Protein AF-A0A2G2Y2N2-F1 (afdb_monomer_lite)

pLDDT: mean 79.98, std 14.08, range [37.44, 95.94]

Sequence (188 aa):
MATGAAAKFIPPGGYNQLLKVDGVKGKRIGIVREPFFNFTNNHALAHTFEKHLQALRQQGAVLVDNEMLKEFGQDIFLAAEATNGIGETELNALRNLSRLTREGYVKLMKKYKLDALVTGGSSVAAVLTIGGFPAISVPAAYDKGVPIGICFSGLKGSELKLIEIDYGFEQATLIRNPPYIFALRMYN

InterPro domains:
  IPR036928 Amidase signature (AS) superfamily [G3DSA:3.90.1300.10] (2-68)
  IPR036928 Amidase signature (AS) superfamily [G3DSA:3.90.1300.10] (69-180)
  IPR036928 Amidase signature (AS) superfamily [SSF75304] (14-179)

Foldseek 3Di:
DDDPVCVVLADVVGLVVLLDLLLQAAAEEEEQPPPQVPPVVPVVSVVLVVVLVVLSVVSHHHYHYDPVNVPLPLVLLVQCVPDDDDDPSNVVSLVSLQCCLVVPPVCVCVVRVHLKYKGKDCSCVSSCVSQVWDKDKDFRDDDVQRTIIMMITHGPSSPSSRSNNRSNSCSSCVHDDDRPDPPCPDDD

Organism: Capsicum annuum (NCBI:txid4072)

Secondary structure (DSSP, 8-state):
---GGGGGGSPTT-GGGG--TTTTTT-EEEE--TTTT--TT-HHHHHHHHHHHHHHHHTT-EEEE-GGGGGS-HHHHHHHHT--SSSHHHHHHHHHHHHIIIIIIIHHHHHTT-SEEEEETTTTHHHHHHHT--EEEEEEEEETTEEEEEEEE-STT-HHHHHHHHHHHHHHH---------------

Structure (mmCIF, N/CA/C/O backbone):
data_AF-A0A2G2Y2N2-F1
#
_entry.id   AF-A0A2G2Y2N2-F1
#
loop_
_atom_site.group_PDB
_atom_site.id
_atom_site.type_symbol
_atom_site.label_atom_id
_atom_site.label_alt_id
_atom_site.label_comp_id
_atom_site.label_asym_id
_atom_site.label_entity_id
_atom_site.label_seq_id
_atom_site.pdbx_PDB_ins_code
_atom_site.Cartn_x
_atom_site.Cartn_y
_atom_site.Cartn_z
_atom_site.occupancy
_atom_site.B_iso_or_equiv
_atom_site.auth_seq_id
_atom_site.auth_comp_id
_atom_site.auth_asym_id
_atom_site.auth_atom_id
_atom_site.pdbx_PDB_model_num
ATOM 1 N N . MET A 1 1 ? 19.568 1.796 15.426 1.00 37.44 1 MET A N 1
ATOM 2 C CA . MET A 1 1 ? 19.490 2.157 16.860 1.00 37.44 1 MET A CA 1
ATOM 3 C C . MET A 1 1 ? 18.091 2.700 17.136 1.00 37.44 1 MET A C 1
ATOM 5 O O . MET A 1 1 ? 17.818 3.837 16.776 1.00 37.44 1 MET A O 1
ATOM 9 N N . ALA A 1 2 ? 17.174 1.882 17.662 1.00 40.50 2 ALA A N 1
ATOM 10 C CA . ALA A 1 2 ? 15.831 2.338 18.033 1.00 40.50 2 ALA A CA 1
ATOM 11 C C . ALA A 1 2 ? 15.928 3.156 19.333 1.00 40.50 2 ALA A C 1
ATOM 13 O O . ALA A 1 2 ? 16.360 2.634 20.357 1.00 40.50 2 ALA A O 1
ATOM 14 N N . THR A 1 3 ? 15.619 4.452 19.287 1.00 62.62 3 THR A N 1
ATOM 15 C CA . THR A 1 3 ? 15.722 5.361 20.441 1.00 62.62 3 THR A CA 1
ATOM 16 C C . THR A 1 3 ? 14.414 5.387 21.241 1.00 62.62 3 THR A C 1
ATOM 18 O O . THR A 1 3 ? 13.343 5.109 20.702 1.00 62.62 3 THR A O 1
ATOM 21 N N . GLY A 1 4 ? 14.467 5.776 22.524 1.00 57.53 4 GLY A N 1
ATOM 22 C CA . GLY A 1 4 ? 13.291 5.896 23.410 1.00 57.53 4 GLY A CA 1
ATOM 23 C C . GLY A 1 4 ? 12.180 6.827 22.894 1.00 57.53 4 GLY A C 1
ATOM 24 O O . GLY A 1 4 ? 11.037 6.730 23.330 1.00 57.53 4 GLY A O 1
ATOM 25 N N . ALA A 1 5 ? 12.470 7.663 21.892 1.00 59.06 5 ALA A N 1
ATOM 26 C CA . ALA A 1 5 ? 11.475 8.458 21.177 1.00 59.06 5 ALA A CA 1
ATOM 27 C C . ALA A 1 5 ? 10.456 7.610 20.391 1.00 59.06 5 ALA A C 1
ATOM 29 O O . ALA A 1 5 ? 9.380 8.118 20.083 1.00 59.06 5 ALA A O 1
ATOM 30 N N . ALA A 1 6 ? 10.770 6.347 20.074 1.00 56.91 6 ALA A N 1
ATOM 31 C CA . ALA A 1 6 ? 9.860 5.426 19.394 1.00 56.91 6 ALA A CA 1
ATOM 32 C C . ALA A 1 6 ? 8.816 4.801 20.340 1.00 56.91 6 ALA A C 1
ATOM 34 O O . ALA A 1 6 ? 7.743 4.410 19.887 1.00 56.91 6 ALA A O 1
ATOM 35 N N . ALA A 1 7 ? 9.087 4.756 21.653 1.00 64.50 7 ALA A N 1
ATOM 36 C CA . ALA A 1 7 ? 8.200 4.129 22.637 1.00 64.50 7 ALA A CA 1
ATOM 37 C C . ALA A 1 7 ? 6.811 4.787 22.689 1.00 64.50 7 ALA A C 1
ATOM 39 O O . ALA A 1 7 ? 5.816 4.102 22.893 1.00 64.50 7 ALA A O 1
ATOM 40 N N . LYS A 1 8 ? 6.725 6.096 22.411 1.00 72.38 8 LYS A N 1
ATOM 41 C CA . LYS A 1 8 ? 5.455 6.843 22.350 1.00 72.38 8 LYS A CA 1
ATOM 42 C C . LYS A 1 8 ? 4.507 6.387 21.234 1.00 72.38 8 LYS A C 1
ATOM 44 O O . LYS A 1 8 ? 3.338 6.751 21.256 1.00 72.38 8 LYS A O 1
ATOM 49 N N . PHE A 1 9 ? 5.016 5.650 20.247 1.00 69.12 9 PHE A N 1
ATOM 50 C CA . PHE A 1 9 ? 4.221 5.109 19.145 1.00 69.12 9 PHE A CA 1
ATOM 51 C C . PHE A 1 9 ? 3.799 3.655 19.384 1.00 69.12 9 PHE A C 1
ATOM 53 O O . PHE A 1 9 ? 2.985 3.136 18.625 1.00 69.12 9 PHE A O 1
ATOM 60 N N . ILE A 1 10 ? 4.313 3.006 20.438 1.00 75.81 10 ILE A N 1
ATOM 61 C CA . ILE A 1 10 ? 3.880 1.667 20.834 1.00 75.81 10 ILE A CA 1
ATOM 62 C C . ILE A 1 10 ? 2.547 1.818 21.575 1.00 75.81 10 ILE A C 1
ATOM 64 O O . ILE A 1 10 ? 2.512 2.444 22.637 1.00 75.81 10 ILE A O 1
ATOM 68 N N . PRO A 1 11 ? 1.441 1.270 21.049 1.00 79.12 11 PRO A N 1
ATOM 69 C CA . PRO A 1 11 ? 0.158 1.378 21.721 1.00 79.12 11 PRO A CA 1
ATOM 70 C C . PRO A 1 11 ? 0.169 0.562 23.029 1.00 79.12 11 PRO A C 1
ATOM 72 O O . PRO A 1 11 ? 0.840 -0.476 23.098 1.00 79.12 11 PRO A O 1
ATOM 75 N N . PRO A 1 12 ? -0.583 0.978 24.068 1.00 78.12 12 PRO A N 1
ATOM 76 C CA . PRO A 1 12 ? -0.779 0.163 25.266 1.00 78.12 12 PRO A CA 1
ATOM 77 C C . PRO A 1 12 ? -1.279 -1.237 24.877 1.00 78.12 12 PRO A C 1
ATOM 79 O O . PRO A 1 12 ? -2.271 -1.347 24.165 1.00 78.12 12 PRO A O 1
ATOM 82 N N . GLY A 1 13 ? -0.572 -2.300 25.280 1.00 81.31 13 GLY A N 1
ATOM 83 C CA . GLY A 1 13 ? -0.861 -3.684 24.856 1.00 81.31 13 GLY A CA 1
ATOM 84 C C . GLY A 1 13 ? -0.089 -4.177 23.619 1.00 81.31 13 GLY A C 1
ATOM 85 O O . GLY A 1 13 ? -0.239 -5.332 23.228 1.00 81.31 13 GLY A O 1
ATOM 86 N N . GLY A 1 14 ? 0.776 -3.345 23.028 1.00 86.00 14 GLY A N 1
ATOM 87 C CA . GLY A 1 14 ? 1.642 -3.713 21.903 1.00 86.00 14 GLY A CA 1
ATOM 88 C C . GLY A 1 14 ? 0.912 -3.786 20.558 1.00 86.00 14 GLY A C 1
ATOM 89 O O . GLY A 1 14 ? -0.299 -3.601 20.473 1.00 86.00 14 GLY A O 1
ATOM 90 N N . TYR A 1 15 ? 1.646 -4.040 19.474 1.00 83.31 15 TYR A N 1
ATOM 91 C CA . TYR A 1 15 ? 1.084 -4.028 18.115 1.00 83.31 15 TYR A CA 1
ATOM 92 C C . TYR A 1 15 ? 0.195 -5.241 17.795 1.00 83.31 15 TYR A C 1
ATOM 94 O O . TYR A 1 15 ? -0.622 -5.162 16.883 1.00 83.31 15 TYR A O 1
ATOM 102 N N . ASN A 1 16 ? 0.283 -6.331 18.567 1.00 83.56 16 ASN A N 1
ATOM 103 C CA . ASN A 1 16 ? -0.492 -7.558 18.331 1.00 83.56 16 ASN A CA 1
ATOM 104 C C . ASN A 1 16 ? -2.010 -7.331 18.372 1.00 83.56 16 ASN A C 1
ATOM 106 O O . ASN A 1 16 ? -2.757 -8.037 17.706 1.00 83.56 16 ASN A O 1
ATOM 110 N N . GLN A 1 17 ? -2.475 -6.317 19.108 1.00 84.38 17 GLN A N 1
ATOM 111 C CA . GLN A 1 17 ? -3.895 -5.955 19.170 1.00 84.38 17 GLN A CA 1
ATOM 112 C C . GLN A 1 17 ? -4.473 -5.460 17.830 1.00 84.38 17 GLN A C 1
ATOM 114 O O . GLN A 1 17 ? -5.689 -5.344 17.683 1.00 84.38 17 GLN A O 1
ATOM 119 N N . LEU A 1 18 ? -3.606 -5.125 16.872 1.00 87.06 18 LEU A N 1
ATOM 120 C CA . LEU A 1 18 ? -3.974 -4.647 15.541 1.00 87.06 18 LEU A CA 1
ATOM 121 C C . LEU A 1 18 ? -4.115 -5.789 14.525 1.00 87.06 18 LEU A C 1
ATOM 123 O O . LEU A 1 18 ? -4.575 -5.554 13.412 1.00 87.06 18 LEU A O 1
ATOM 127 N N . LEU A 1 19 ? -3.744 -7.019 14.895 1.00 87.44 19 LEU A N 1
ATOM 128 C CA . LEU A 1 19 ? -3.823 -8.197 14.032 1.00 87.44 19 LEU A CA 1
ATOM 129 C C . LEU A 1 19 ? -5.272 -8.699 13.961 1.00 87.44 19 LEU A C 1
ATOM 131 O O . LEU A 1 19 ? -5.652 -9.685 14.592 1.00 87.44 19 LEU A O 1
ATOM 135 N N . LYS A 1 20 ? -6.105 -7.964 13.222 1.00 87.62 20 LYS A N 1
ATOM 136 C CA . LYS A 1 20 ? -7.534 -8.238 13.050 1.00 87.62 20 LYS A CA 1
ATOM 137 C C . LYS A 1 20 ? -7.833 -8.679 11.626 1.00 87.62 20 LYS A C 1
ATOM 139 O O . LYS A 1 20 ? -7.514 -7.963 10.681 1.00 87.62 20 LYS A O 1
ATOM 144 N N . VAL A 1 21 ? -8.497 -9.825 11.478 1.00 87.62 21 VAL A N 1
ATOM 145 C CA . VAL A 1 21 ? -8.872 -10.382 10.164 1.00 87.62 21 VAL A CA 1
ATOM 146 C C . VAL A 1 21 ? -9.734 -9.396 9.362 1.00 87.62 21 VAL A C 1
ATOM 148 O O . VAL A 1 21 ? -9.626 -9.324 8.145 1.00 87.62 21 VAL A O 1
ATOM 151 N N . ASP A 1 22 ? -10.544 -8.581 10.039 1.00 88.38 22 ASP A N 1
ATOM 152 C CA . ASP A 1 22 ? -11.358 -7.521 9.442 1.00 88.38 22 ASP A CA 1
ATOM 153 C C . ASP A 1 22 ? -10.671 -6.140 9.436 1.00 88.38 22 ASP A C 1
ATOM 155 O O . ASP A 1 22 ? -11.333 -5.120 9.250 1.00 88.38 22 ASP A O 1
ATOM 159 N N . GLY A 1 23 ? -9.346 -6.072 9.603 1.00 88.69 23 GLY A N 1
ATOM 160 C CA . GLY A 1 23 ? -8.587 -4.822 9.746 1.00 88.69 23 GLY A CA 1
ATOM 161 C C . GLY A 1 23 ? -8.724 -3.841 8.571 1.00 88.69 23 GLY A C 1
ATOM 162 O O . GLY A 1 23 ? -8.605 -2.621 8.752 1.00 88.69 23 GLY A O 1
ATOM 163 N N . VAL A 1 24 ? -9.065 -4.353 7.384 1.00 93.25 24 VAL A N 1
ATOM 164 C CA . VAL A 1 24 ? -9.320 -3.571 6.161 1.00 93.25 24 VAL A CA 1
ATOM 165 C C . VAL A 1 24 ? -10.744 -3.009 6.068 1.00 93.25 24 VAL A C 1
ATOM 167 O O . VAL A 1 24 ? -11.008 -2.132 5.242 1.00 93.25 24 VAL A O 1
ATOM 170 N N . LYS A 1 25 ? -11.676 -3.464 6.911 1.00 95.19 25 LYS A N 1
ATOM 171 C CA . LYS A 1 25 ? -13.081 -3.049 6.863 1.00 95.19 25 LYS A CA 1
ATOM 172 C C . LYS A 1 25 ? -13.213 -1.544 7.096 1.00 95.19 25 LYS A C 1
ATOM 174 O O . LYS A 1 25 ? -12.731 -0.996 8.087 1.00 95.19 25 LYS A O 1
ATOM 179 N N . GLY A 1 26 ? -13.875 -0.862 6.164 1.00 93.25 26 GLY A N 1
ATOM 180 C CA . GLY A 1 26 ? -14.078 0.587 6.181 1.00 93.25 26 GLY A CA 1
ATOM 181 C C . GLY A 1 26 ? -12.837 1.417 5.831 1.00 93.25 26 GLY A C 1
ATOM 182 O O . GLY A 1 26 ? -12.955 2.639 5.732 1.00 93.25 26 GLY A O 1
ATOM 183 N N . LYS A 1 27 ? -11.668 0.795 5.616 1.00 94.88 27 LYS A N 1
ATOM 184 C CA . LYS A 1 27 ? -10.440 1.504 5.239 1.00 94.88 27 LYS A CA 1
ATOM 185 C C . LYS A 1 27 ? -10.529 1.987 3.795 1.00 94.88 27 LYS A C 1
ATOM 187 O O . LYS A 1 27 ? -10.963 1.251 2.909 1.00 94.88 27 LYS A O 1
ATOM 192 N N . ARG A 1 28 ? -10.095 3.222 3.543 1.00 95.31 28 ARG A N 1
ATOM 193 C CA . ARG A 1 28 ? -10.038 3.811 2.197 1.00 95.31 28 ARG A CA 1
ATOM 194 C C . ARG A 1 28 ? -8.643 3.634 1.609 1.00 95.31 28 ARG A C 1
ATOM 196 O O . ARG A 1 28 ? -7.706 4.286 2.065 1.00 95.31 28 ARG A O 1
ATOM 203 N N . ILE A 1 29 ? -8.503 2.780 0.600 1.00 92.56 29 ILE A N 1
ATOM 204 C CA . ILE A 1 29 ? -7.206 2.435 0.003 1.00 92.56 29 ILE A CA 1
ATOM 205 C C . ILE A 1 29 ? -7.155 2.971 -1.430 1.00 92.56 29 ILE A C 1
ATOM 207 O O . ILE A 1 29 ? -7.978 2.605 -2.268 1.00 92.56 29 ILE A O 1
ATOM 211 N N . GLY A 1 30 ? -6.206 3.861 -1.715 1.00 89.62 30 GLY A N 1
ATOM 212 C CA . GLY A 1 30 ? -5.973 4.361 -3.070 1.00 89.62 30 GLY A CA 1
ATOM 213 C C . GLY A 1 30 ? -5.100 3.399 -3.865 1.00 89.62 30 GLY A C 1
ATOM 214 O O . GLY A 1 30 ? -4.087 2.940 -3.345 1.00 89.62 30 GLY A O 1
ATOM 215 N N . ILE A 1 31 ? -5.459 3.116 -5.116 1.00 86.75 31 ILE A N 1
ATOM 216 C CA . ILE A 1 31 ? -4.687 2.222 -5.989 1.00 86.75 31 ILE A CA 1
ATOM 217 C C . ILE A 1 31 ? -3.912 3.049 -7.011 1.00 86.75 31 ILE A C 1
ATOM 219 O O . ILE A 1 31 ? -4.500 3.845 -7.746 1.00 86.75 31 ILE A O 1
ATOM 223 N N . VAL A 1 32 ? -2.598 2.832 -7.093 1.00 77.75 32 VAL A N 1
ATOM 224 C CA . VAL A 1 32 ? -1.743 3.456 -8.111 1.00 77.75 32 VAL A CA 1
ATOM 225 C C . VAL A 1 32 ? -1.531 2.486 -9.261 1.00 77.75 32 VAL A C 1
ATOM 227 O O . VAL A 1 32 ? -0.662 1.635 -9.183 1.00 77.75 32 VAL A O 1
ATOM 230 N N . ARG A 1 33 ? -2.348 2.585 -10.313 1.00 75.25 33 ARG A N 1
ATOM 231 C CA . ARG A 1 33 ? -2.374 1.614 -11.422 1.00 75.25 33 ARG A CA 1
ATOM 232 C C . ARG A 1 33 ? -1.117 1.658 -12.287 1.00 75.25 33 ARG A C 1
ATOM 234 O O . ARG A 1 33 ? -0.226 0.846 -12.111 1.00 75.25 33 ARG A O 1
ATOM 241 N N . GLU A 1 34 ? -1.024 2.602 -13.209 1.00 67.56 34 GLU A N 1
ATOM 242 C CA . GLU A 1 34 ? 0.127 2.707 -14.108 1.00 67.56 34 GLU A CA 1
ATOM 243 C C . GLU A 1 34 ? 1.138 3.736 -13.582 1.00 67.56 34 GLU A C 1
ATOM 245 O O . GLU A 1 34 ? 0.712 4.777 -13.072 1.00 67.56 34 GLU A O 1
ATOM 250 N N . PRO A 1 35 ? 2.459 3.493 -13.703 1.00 61.66 35 PRO A N 1
ATOM 251 C CA . PRO A 1 35 ? 3.128 2.236 -14.085 1.00 61.66 35 PRO A CA 1
ATOM 252 C C . PRO A 1 35 ? 3.323 1.239 -12.919 1.00 61.66 35 PRO A C 1
ATOM 254 O O . PRO A 1 35 ? 3.980 0.213 -13.071 1.00 61.66 35 PRO A O 1
ATOM 257 N N . PHE A 1 36 ? 2.804 1.544 -11.729 1.00 67.00 36 PHE A N 1
ATOM 258 C CA . PHE A 1 36 ? 3.148 0.861 -10.473 1.00 67.00 36 PHE A CA 1
ATOM 259 C C . PHE A 1 36 ? 2.533 -0.547 -10.314 1.00 67.00 36 PHE A C 1
ATOM 261 O O . PHE A 1 36 ? 2.921 -1.288 -9.417 1.00 67.00 36 PHE A O 1
ATOM 268 N N . PHE A 1 37 ? 1.613 -0.929 -11.196 1.00 65.50 37 PHE A N 1
ATOM 269 C CA . PHE A 1 37 ? 1.092 -2.278 -11.427 1.00 65.50 37 PHE A CA 1
ATOM 270 C C . PHE A 1 37 ? 1.118 -2.609 -12.932 1.00 65.50 37 PHE A C 1
ATOM 272 O O . PHE A 1 37 ? 0.171 -3.185 -13.470 1.00 65.50 37 PHE A O 1
ATOM 279 N N . ASN A 1 38 ? 2.190 -2.236 -13.640 1.00 64.81 38 ASN A N 1
ATOM 280 C CA . ASN A 1 38 ? 2.329 -2.556 -15.058 1.00 64.81 38 ASN A CA 1
ATOM 281 C C . ASN A 1 38 ? 2.768 -4.019 -15.253 1.00 64.81 38 ASN A C 1
ATOM 283 O O . ASN A 1 38 ? 3.956 -4.341 -15.277 1.00 64.81 38 ASN A O 1
ATOM 287 N N . PHE A 1 39 ? 1.788 -4.906 -15.426 1.00 65.44 39 PHE A N 1
ATOM 288 C CA . PHE A 1 39 ? 2.001 -6.308 -15.811 1.00 65.44 39 PHE A CA 1
ATOM 289 C C . PHE A 1 39 ? 1.466 -6.592 -17.213 1.00 65.44 39 PHE A C 1
ATOM 291 O O . PHE A 1 39 ? 0.967 -7.683 -17.477 1.00 65.44 39 PHE A O 1
ATOM 298 N N . THR A 1 40 ? 1.544 -5.614 -18.119 1.00 59.62 40 THR A N 1
ATOM 299 C CA . THR A 1 40 ? 1.025 -5.716 -19.497 1.00 59.62 40 THR A CA 1
ATOM 300 C C . THR A 1 40 ? 1.507 -6.963 -20.243 1.00 59.62 40 THR A C 1
ATOM 302 O O . THR A 1 40 ? 0.751 -7.532 -21.022 1.00 59.62 40 THR A O 1
ATOM 305 N N . ASN A 1 41 ? 2.711 -7.452 -19.930 1.00 65.38 41 ASN A N 1
ATOM 306 C CA . ASN A 1 41 ? 3.279 -8.669 -20.518 1.00 65.38 41 ASN A CA 1
ATOM 307 C C . ASN A 1 41 ? 3.035 -9.952 -19.691 1.00 65.38 41 ASN A C 1
ATOM 309 O O . ASN A 1 41 ? 3.457 -11.032 -20.098 1.00 65.38 41 ASN A O 1
ATOM 313 N N . ASN A 1 42 ? 2.376 -9.865 -18.529 1.00 73.81 42 ASN A N 1
ATOM 314 C CA . ASN A 1 42 ? 2.078 -10.994 -17.643 1.00 73.81 42 ASN A CA 1
ATOM 315 C C . ASN A 1 42 ? 0.607 -10.955 -17.180 1.00 73.81 42 ASN A C 1
ATOM 317 O O . ASN A 1 42 ? 0.279 -10.557 -16.060 1.00 73.81 42 ASN A O 1
ATOM 321 N N . HIS A 1 43 ? -0.294 -11.400 -18.064 1.00 77.69 43 HIS A N 1
ATOM 322 C CA . HIS A 1 43 ? -1.744 -11.411 -17.826 1.00 77.69 43 HIS A CA 1
ATOM 323 C C . HIS A 1 43 ? -2.163 -12.210 -16.582 1.00 77.69 43 HIS A C 1
ATOM 325 O O . HIS A 1 43 ? -3.118 -11.831 -15.904 1.00 77.69 43 HIS A O 1
ATOM 331 N N . ALA A 1 44 ? -1.454 -13.297 -16.257 1.00 80.94 44 ALA A N 1
ATOM 332 C CA . ALA A 1 44 ? -1.720 -14.086 -15.054 1.00 80.94 44 ALA A CA 1
ATOM 333 C C . ALA A 1 44 ? -1.443 -13.276 -13.778 1.00 80.94 44 ALA A C 1
ATOM 335 O O . ALA A 1 44 ? -2.230 -13.307 -12.826 1.00 80.94 44 ALA A O 1
ATOM 336 N N . LEU A 1 45 ? -0.354 -12.507 -13.779 1.00 80.00 45 LEU A N 1
ATOM 337 C CA . LEU A 1 45 ? 0.012 -11.627 -12.679 1.00 80.00 45 LEU A CA 1
ATOM 338 C C . LEU A 1 45 ? -0.992 -10.474 -12.538 1.00 80.00 45 LEU A C 1
ATOM 340 O O . LEU A 1 45 ? -1.519 -10.264 -11.447 1.00 80.00 45 LEU A O 1
ATOM 344 N N . ALA A 1 46 ? -1.360 -9.817 -13.644 1.00 80.62 46 ALA A N 1
ATOM 345 C CA . ALA A 1 46 ? -2.405 -8.788 -13.660 1.00 80.62 46 ALA A CA 1
ATOM 346 C C . ALA A 1 46 ? -3.734 -9.301 -13.075 1.00 80.62 46 ALA A C 1
ATOM 348 O O . ALA A 1 46 ? -4.331 -8.671 -12.202 1.00 80.62 46 ALA A O 1
ATOM 349 N N . HIS A 1 47 ? -4.170 -10.488 -13.503 1.00 83.88 47 HIS A N 1
ATOM 350 C CA . HIS A 1 47 ? -5.395 -11.112 -13.010 1.00 83.88 47 HIS A CA 1
ATOM 351 C C . HIS A 1 47 ? -5.326 -11.457 -11.513 1.00 83.88 47 HIS A C 1
ATOM 353 O O . HIS A 1 47 ? -6.319 -11.326 -10.798 1.00 83.88 47 HIS A O 1
ATOM 359 N N . THR A 1 48 ? -4.155 -11.870 -11.023 1.00 86.62 48 THR A N 1
ATOM 360 C CA . THR A 1 48 ? -3.929 -12.149 -9.597 1.00 86.62 48 THR A CA 1
ATOM 361 C C . THR A 1 48 ? -4.076 -10.884 -8.753 1.00 86.62 48 THR A C 1
ATOM 363 O O . THR A 1 48 ? -4.785 -10.900 -7.749 1.00 86.62 48 THR A O 1
ATOM 366 N N . PHE A 1 49 ? -3.494 -9.762 -9.183 1.00 85.19 49 PHE A N 1
ATOM 367 C CA . PHE A 1 49 ? -3.661 -8.491 -8.475 1.00 85.19 49 PHE A CA 1
ATOM 368 C C . PHE A 1 49 ? -5.109 -8.008 -8.468 1.00 85.19 49 PHE A C 1
ATOM 370 O O . PHE A 1 49 ? -5.589 -7.559 -7.429 1.00 85.19 49 PHE A O 1
ATOM 377 N N . GLU A 1 50 ? -5.843 -8.155 -9.572 1.00 87.44 50 GLU A N 1
ATOM 378 C CA . GLU A 1 50 ? -7.269 -7.813 -9.578 1.00 87.44 50 GLU A CA 1
ATOM 379 C C . GLU A 1 50 ? -8.079 -8.656 -8.593 1.00 87.44 50 GLU A C 1
ATOM 381 O O . GLU A 1 50 ? -8.931 -8.117 -7.884 1.00 87.44 50 GLU A O 1
ATOM 386 N N . LYS A 1 51 ? -7.789 -9.958 -8.480 1.00 90.06 51 LYS A N 1
ATOM 387 C CA . LYS A 1 51 ? -8.419 -10.821 -7.469 1.00 90.06 51 LYS A CA 1
ATOM 388 C C . LYS A 1 51 ? -8.162 -10.319 -6.052 1.00 90.06 51 LYS A C 1
ATOM 390 O O . LYS A 1 51 ? -9.090 -10.278 -5.248 1.00 90.06 51 LYS A O 1
ATOM 395 N N . HIS A 1 52 ? -6.945 -9.875 -5.757 1.00 90.00 52 HIS A N 1
ATOM 396 C CA . HIS A 1 52 ? -6.607 -9.328 -4.441 1.00 90.00 52 HIS A CA 1
ATOM 397 C C . HIS A 1 52 ? -7.357 -8.040 -4.125 1.00 90.00 52 HIS A C 1
ATOM 399 O O . HIS A 1 52 ? -7.902 -7.882 -3.033 1.00 90.00 52 HIS A O 1
ATOM 405 N N . LEU A 1 53 ? -7.450 -7.129 -5.093 1.00 90.38 53 LEU A N 1
ATOM 406 C CA . LEU A 1 53 ? -8.233 -5.904 -4.940 1.00 90.38 53 LEU A CA 1
ATOM 407 C C . LEU A 1 53 ? -9.726 -6.223 -4.756 1.00 90.38 53 LEU A C 1
ATOM 409 O O . LEU A 1 53 ? -10.411 -5.588 -3.955 1.00 90.38 53 LEU A O 1
ATOM 413 N N . GLN A 1 54 ? -10.248 -7.234 -5.448 1.00 91.19 54 GLN A N 1
ATOM 414 C CA . GLN A 1 54 ? -11.617 -7.703 -5.230 1.00 91.19 54 GLN A CA 1
ATOM 415 C C . GLN A 1 54 ? -11.814 -8.288 -3.827 1.00 91.19 54 GLN A C 1
ATOM 417 O O . GLN A 1 54 ? -12.805 -7.948 -3.181 1.00 91.19 54 GLN A O 1
ATOM 422 N N . ALA A 1 55 ? -10.870 -9.084 -3.322 1.00 91.25 55 ALA A N 1
ATOM 423 C CA . ALA A 1 55 ? -10.925 -9.629 -1.966 1.00 91.25 55 ALA A CA 1
ATOM 424 C C . ALA A 1 55 ? -10.960 -8.512 -0.906 1.00 91.25 55 ALA A C 1
ATOM 426 O O . ALA A 1 55 ? -11.808 -8.532 -0.014 1.00 91.25 55 ALA A O 1
ATOM 427 N N . LEU A 1 56 ? -10.129 -7.473 -1.056 1.00 92.38 56 LEU A N 1
ATOM 428 C CA . LEU A 1 56 ? -10.159 -6.298 -0.176 1.00 92.38 56 LEU A CA 1
ATOM 429 C C . LEU A 1 56 ? -11.525 -5.593 -0.192 1.00 92.38 56 LEU A C 1
ATOM 431 O O . LEU A 1 56 ? -12.053 -5.243 0.865 1.00 92.38 56 LEU A O 1
ATOM 435 N N . ARG A 1 57 ? -12.134 -5.416 -1.375 1.00 93.12 57 ARG A N 1
ATOM 436 C CA . ARG A 1 57 ? -13.493 -4.849 -1.485 1.00 93.12 57 ARG A CA 1
ATOM 437 C C . ARG A 1 57 ? -14.527 -5.719 -0.773 1.00 93.12 57 ARG A C 1
ATOM 439 O O . ARG A 1 57 ? -15.372 -5.187 -0.059 1.00 93.12 57 ARG A O 1
ATOM 446 N N . GLN A 1 58 ? -14.454 -7.040 -0.935 1.00 93.12 58 GLN A N 1
ATOM 447 C CA . GLN A 1 58 ? -15.366 -7.990 -0.285 1.00 93.12 58 GLN A CA 1
ATOM 448 C C . GLN A 1 58 ? -15.239 -7.968 1.244 1.00 93.12 58 GLN A C 1
ATOM 450 O O . GLN A 1 58 ? -16.239 -8.109 1.941 1.00 93.12 58 GLN A O 1
ATOM 455 N N . GLN A 1 59 ? -14.042 -7.704 1.771 1.00 92.38 59 GLN A N 1
ATOM 456 C CA . GLN A 1 59 ? -13.811 -7.493 3.204 1.00 92.38 59 GLN A CA 1
ATOM 457 C C . GLN A 1 59 ? -14.234 -6.099 3.705 1.00 92.38 59 GLN A C 1
ATOM 459 O O . GLN A 1 59 ? -14.090 -5.778 4.885 1.00 92.38 59 GLN A O 1
ATOM 464 N N . GLY A 1 60 ? -14.800 -5.265 2.830 1.00 93.12 60 GLY A N 1
ATOM 465 C CA . GLY A 1 60 ? -15.358 -3.964 3.179 1.00 93.12 60 GLY A CA 1
ATOM 466 C C . GLY A 1 60 ? -14.377 -2.800 3.069 1.00 93.12 60 GLY A C 1
ATOM 467 O O . GLY A 1 60 ? -14.681 -1.723 3.587 1.00 93.12 60 GLY A O 1
ATOM 468 N N . ALA A 1 61 ? -13.221 -2.975 2.420 1.00 95.00 61 ALA A N 1
ATOM 469 C CA . ALA A 1 61 ? -12.356 -1.853 2.069 1.00 95.00 61 ALA A CA 1
ATOM 470 C C . ALA A 1 61 ? -12.984 -1.016 0.945 1.00 95.00 61 ALA A C 1
ATOM 472 O O . ALA A 1 61 ? -13.565 -1.535 -0.011 1.00 95.00 61 ALA A O 1
ATOM 473 N N . VAL A 1 62 ? -12.815 0.300 1.020 1.00 94.88 62 VAL A N 1
ATOM 474 C CA . VAL A 1 62 ? -13.215 1.226 -0.040 1.00 94.88 62 VAL A CA 1
ATOM 475 C C . VAL A 1 62 ? -12.004 1.488 -0.925 1.00 94.88 62 VAL A C 1
ATOM 477 O O . VAL A 1 62 ? -11.118 2.263 -0.562 1.00 94.88 62 VAL A O 1
ATOM 480 N N . LEU A 1 63 ? -11.959 0.843 -2.090 1.00 91.81 63 LEU A N 1
ATOM 481 C CA . LEU A 1 63 ? -10.872 1.045 -3.045 1.00 91.81 63 LEU A CA 1
ATOM 482 C C . LEU A 1 63 ? -11.151 2.243 -3.950 1.00 91.81 63 LEU A C 1
ATOM 484 O O . LEU A 1 63 ? -12.221 2.340 -4.550 1.00 91.81 63 LEU A O 1
ATOM 488 N N . VAL A 1 64 ? -10.176 3.143 -4.047 1.00 88.81 64 VAL A N 1
ATOM 489 C CA . VAL A 1 64 ? -10.238 4.349 -4.875 1.00 88.81 64 VAL A CA 1
ATOM 490 C C . VAL A 1 64 ? -9.242 4.202 -6.023 1.00 88.81 64 VAL A C 1
ATOM 492 O O . VAL A 1 64 ? -8.039 4.391 -5.838 1.00 88.81 64 VAL A O 1
ATOM 495 N N . ASP A 1 65 ? -9.748 3.859 -7.207 1.00 81.00 65 ASP A N 1
ATOM 496 C CA . ASP A 1 65 ? -8.989 3.916 -8.457 1.00 81.00 65 ASP A CA 1
ATOM 497 C C . ASP A 1 65 ? -8.810 5.390 -8.860 1.00 81.00 65 ASP A C 1
ATOM 499 O O . ASP A 1 65 ? -9.769 6.164 -8.845 1.00 81.00 65 ASP A O 1
ATOM 503 N N . ASN A 1 66 ? -7.586 5.817 -9.179 1.00 64.25 66 ASN A N 1
ATOM 504 C CA . ASN A 1 66 ? -7.331 7.211 -9.542 1.00 64.25 66 ASN A CA 1
ATOM 505 C C . ASN A 1 66 ? -6.398 7.323 -10.756 1.00 64.25 66 ASN A C 1
ATOM 507 O O . ASN A 1 66 ? -5.209 7.031 -10.676 1.00 64.25 66 ASN A O 1
ATOM 511 N N . GLU A 1 67 ? -6.934 7.821 -11.872 1.00 51.03 67 GLU A N 1
ATOM 512 C CA . GLU A 1 67 ? -6.198 8.032 -13.128 1.00 51.03 67 GLU 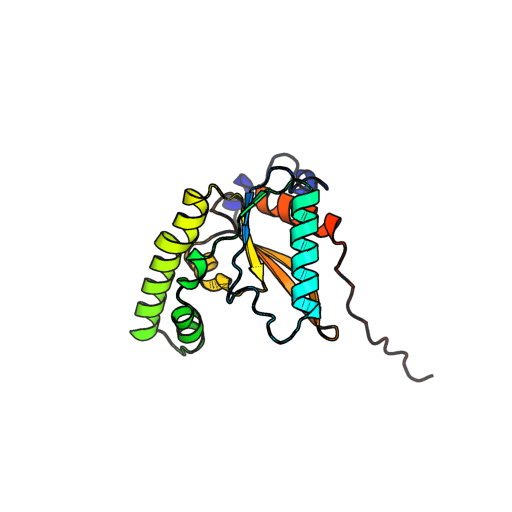A CA 1
ATOM 513 C C . GLU A 1 67 ? -5.245 9.240 -13.090 1.00 51.03 67 GLU A C 1
ATOM 515 O O . GLU A 1 67 ? -4.290 9.285 -13.865 1.00 51.03 67 GLU A O 1
ATOM 520 N N . MET A 1 68 ? -5.421 10.185 -12.148 1.00 47.31 68 MET A N 1
ATOM 521 C CA . MET A 1 68 ? -4.510 11.339 -11.985 1.00 47.31 68 MET A CA 1
ATOM 522 C C . MET A 1 68 ? -3.085 10.938 -11.547 1.00 47.31 68 MET A C 1
ATOM 524 O O . MET A 1 68 ? -2.233 11.797 -11.337 1.00 47.31 68 MET A O 1
ATOM 528 N N . LEU A 1 69 ? -2.826 9.644 -11.344 1.00 49.78 69 LEU A N 1
ATOM 529 C CA . LEU A 1 69 ? -1.524 9.114 -10.947 1.00 49.78 69 LEU A CA 1
ATOM 530 C C . LEU A 1 69 ? -0.559 8.933 -12.135 1.00 49.78 69 LEU A C 1
ATOM 532 O O . LEU A 1 69 ? 0.632 8.743 -11.904 1.00 49.78 69 LEU A O 1
ATOM 536 N N . LYS A 1 70 ? -1.031 9.094 -13.384 1.00 49.91 70 LYS A N 1
ATOM 537 C CA . LYS A 1 70 ? -0.171 9.137 -14.585 1.00 49.91 70 LYS A CA 1
ATOM 538 C C . LYS A 1 70 ? 0.883 10.258 -14.537 1.00 49.91 70 LYS A C 1
ATOM 540 O O . LYS A 1 70 ? 1.916 10.144 -15.180 1.00 49.91 70 LYS A O 1
ATOM 545 N N . GLU A 1 71 ? 0.654 11.316 -13.755 1.00 51.25 71 GLU A N 1
ATOM 546 C CA . GLU A 1 71 ? 1.557 12.475 -13.639 1.00 51.25 71 GLU A CA 1
ATOM 547 C C . GLU A 1 71 ? 2.635 12.341 -12.545 1.00 51.25 71 GLU A C 1
ATOM 549 O O . GLU A 1 71 ? 3.383 13.291 -12.298 1.00 51.25 71 GLU A O 1
ATOM 554 N N . PHE A 1 72 ? 2.758 11.191 -11.866 1.00 55.47 72 PHE A N 1
ATOM 555 C CA . PHE A 1 72 ? 3.797 10.977 -10.846 1.00 55.47 72 PHE A CA 1
ATOM 556 C C . PHE A 1 72 ? 5.170 10.727 -11.482 1.00 55.47 72 PHE A C 1
ATOM 558 O O . PHE A 1 72 ? 5.729 9.648 -11.342 1.00 55.47 72 PHE A O 1
ATOM 565 N N . GLY A 1 73 ? 5.704 11.745 -12.166 1.00 55.19 73 GLY A N 1
ATOM 566 C CA . GLY A 1 73 ? 7.129 11.963 -12.427 1.00 55.19 73 GLY A CA 1
ATOM 567 C C . GLY A 1 73 ? 7.964 10.716 -12.708 1.00 55.19 73 GLY A C 1
ATOM 568 O O . GLY A 1 73 ? 9.020 10.568 -12.101 1.00 55.19 73 GLY A O 1
ATOM 569 N N . GLN A 1 74 ? 7.494 9.821 -13.580 1.00 57.94 74 GLN A N 1
ATOM 570 C CA . GLN A 1 74 ? 8.140 8.541 -13.889 1.00 57.94 74 GLN A CA 1
ATOM 571 C C . GLN A 1 74 ? 9.620 8.723 -14.253 1.00 57.94 74 GLN A C 1
ATOM 573 O O . GLN A 1 74 ? 10.488 8.028 -13.724 1.00 57.94 74 GLN A O 1
ATOM 578 N N . ASP A 1 75 ? 9.905 9.732 -15.071 1.00 61.28 75 ASP A N 1
ATOM 579 C CA . ASP A 1 75 ? 11.257 10.080 -15.507 1.00 61.28 75 ASP A CA 1
ATOM 580 C C . ASP A 1 75 ? 12.168 10.459 -14.336 1.00 61.28 75 ASP A C 1
ATOM 582 O O . ASP A 1 75 ? 13.370 10.233 -14.381 1.00 61.28 75 ASP A O 1
ATOM 586 N N . ILE A 1 76 ? 11.604 11.006 -13.257 1.00 60.16 76 ILE A N 1
ATOM 587 C CA . ILE A 1 76 ? 12.364 11.492 -12.103 1.00 60.16 76 ILE A CA 1
ATOM 588 C C . ILE A 1 76 ? 12.859 10.321 -11.251 1.00 60.16 76 ILE A C 1
ATOM 590 O O . ILE A 1 76 ? 13.966 10.393 -10.723 1.00 60.16 76 ILE A O 1
ATOM 594 N N . PHE A 1 77 ? 12.082 9.240 -11.128 1.00 62.06 77 PHE A N 1
ATOM 595 C CA . PHE A 1 77 ? 12.532 8.040 -10.416 1.00 62.06 77 PHE A CA 1
ATOM 596 C C . PHE A 1 77 ? 13.646 7.321 -11.177 1.00 62.06 77 PHE A C 1
ATOM 598 O O . PHE A 1 77 ? 14.661 6.976 -10.576 1.00 62.06 77 PHE A O 1
ATOM 605 N N . LEU A 1 78 ? 13.485 7.176 -12.496 1.00 63.97 78 LEU A N 1
ATOM 606 C CA . LEU A 1 78 ? 14.498 6.575 -13.366 1.00 63.97 78 LEU A CA 1
ATOM 607 C C . LEU A 1 78 ? 15.775 7.427 -13.413 1.00 63.97 78 LEU A C 1
ATOM 609 O O . LEU A 1 78 ? 16.879 6.901 -13.312 1.00 63.97 78 LEU A O 1
ATOM 613 N N . ALA A 1 79 ? 15.634 8.752 -13.505 1.00 64.94 79 ALA A N 1
ATOM 614 C CA . ALA A 1 79 ? 16.770 9.666 -13.484 1.00 64.94 79 ALA A CA 1
ATOM 615 C C . ALA A 1 79 ? 17.497 9.660 -12.134 1.00 64.94 79 ALA A C 1
ATOM 617 O O . ALA A 1 79 ? 18.718 9.747 -12.119 1.00 64.94 79 ALA A O 1
ATOM 618 N N . ALA A 1 80 ? 16.779 9.548 -11.010 1.00 60.62 80 ALA A N 1
ATOM 619 C CA . ALA A 1 80 ? 17.399 9.481 -9.688 1.00 60.62 80 ALA A CA 1
ATOM 620 C C . ALA A 1 80 ? 18.223 8.196 -9.497 1.00 60.62 80 ALA A C 1
ATOM 622 O O . ALA A 1 80 ? 19.332 8.267 -8.972 1.00 60.62 80 ALA A O 1
ATOM 623 N N . GLU A 1 81 ? 17.715 7.044 -9.950 1.00 64.19 81 GLU A N 1
ATOM 624 C CA . GLU A 1 81 ? 18.439 5.762 -9.910 1.00 64.19 81 GLU A CA 1
ATOM 625 C C . GLU A 1 81 ? 19.733 5.789 -10.744 1.00 64.19 81 GLU A C 1
ATOM 627 O O . GLU A 1 81 ? 20.717 5.157 -10.376 1.00 64.19 81 GLU A O 1
ATOM 632 N N . ALA A 1 82 ? 19.766 6.569 -11.826 1.00 70.81 82 ALA A N 1
ATOM 633 C CA . ALA A 1 82 ? 20.902 6.656 -12.744 1.00 70.81 82 ALA A CA 1
ATOM 634 C C . ALA A 1 82 ? 22.057 7.579 -12.280 1.00 70.81 82 ALA A C 1
ATOM 636 O O . ALA A 1 82 ? 22.969 7.852 -13.062 1.00 70.81 82 ALA A O 1
ATOM 637 N N . THR A 1 83 ? 22.032 8.097 -11.047 1.00 72.25 83 THR A N 1
ATOM 638 C CA . THR A 1 83 ? 23.034 9.063 -10.546 1.00 72.25 83 THR A CA 1
ATOM 639 C C . THR A 1 83 ? 24.169 8.381 -9.772 1.00 72.25 83 THR A C 1
ATOM 641 O O . THR A 1 83 ? 23.958 7.367 -9.116 1.00 72.25 83 THR A O 1
ATOM 644 N N . ASN A 1 84 ? 25.389 8.936 -9.841 1.00 68.06 84 ASN A N 1
ATOM 645 C CA . ASN A 1 84 ? 26.613 8.329 -9.279 1.00 68.06 84 ASN A CA 1
ATOM 646 C C . ASN A 1 84 ? 27.359 9.240 -8.273 1.00 68.06 84 ASN A C 1
ATOM 648 O O . ASN A 1 84 ? 28.526 8.992 -7.963 1.00 68.06 84 ASN A O 1
ATOM 652 N N . GLY A 1 85 ? 26.728 10.298 -7.752 1.00 68.94 85 GLY A N 1
ATOM 653 C CA . GLY A 1 85 ? 27.364 11.228 -6.809 1.00 68.94 85 GLY A CA 1
ATOM 654 C C . GLY A 1 85 ? 26.399 12.260 -6.223 1.00 68.94 85 GLY A C 1
ATOM 655 O O . GLY A 1 85 ? 25.193 12.082 -6.285 1.00 68.94 85 GLY A O 1
ATOM 656 N N . ILE A 1 86 ? 26.914 13.334 -5.613 1.00 74.06 86 ILE A N 1
ATOM 657 C CA . ILE A 1 86 ? 26.107 14.508 -5.236 1.00 74.06 86 ILE A CA 1
ATOM 658 C C . ILE A 1 86 ? 26.603 15.698 -6.058 1.00 74.06 86 ILE A C 1
ATOM 660 O O . ILE A 1 86 ? 27.663 16.255 -5.776 1.00 74.06 86 ILE A O 1
ATOM 664 N N . GLY A 1 87 ? 25.825 16.083 -7.063 1.00 79.94 87 GLY A N 1
ATOM 665 C CA . GLY A 1 87 ? 26.016 17.245 -7.919 1.00 79.94 87 GLY A CA 1
ATOM 666 C C . GLY A 1 87 ? 24.691 17.966 -8.192 1.00 79.94 87 GLY A C 1
ATOM 667 O O . GLY A 1 87 ? 23.701 17.821 -7.469 1.00 79.94 87 GLY A O 1
ATOM 668 N N . GLU A 1 88 ? 24.672 18.808 -9.225 1.00 81.44 88 GLU A N 1
ATOM 669 C CA . GLU A 1 88 ? 23.504 19.632 -9.566 1.00 81.44 88 GLU A CA 1
ATOM 670 C C . GLU A 1 88 ? 22.294 18.791 -10.008 1.00 81.44 88 GLU A C 1
ATOM 672 O O . GLU A 1 88 ? 21.156 19.087 -9.631 1.00 81.44 88 GLU A O 1
ATOM 677 N N . THR A 1 89 ? 22.533 17.703 -10.745 1.00 76.88 89 THR A N 1
ATOM 678 C CA . THR A 1 89 ? 21.496 16.756 -11.175 1.00 76.88 89 THR A CA 1
ATOM 679 C C . THR A 1 89 ? 20.800 16.117 -9.976 1.00 76.88 89 THR A C 1
ATOM 681 O O . THR A 1 89 ? 19.571 16.073 -9.916 1.00 76.88 8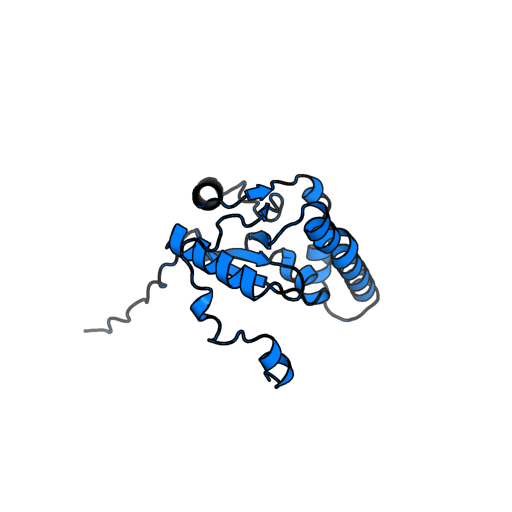9 THR A O 1
ATOM 684 N N . GLU A 1 90 ? 21.565 15.691 -8.975 1.00 75.00 90 GLU A N 1
ATOM 685 C CA . GLU A 1 90 ? 21.055 15.043 -7.771 1.00 75.00 90 GLU A CA 1
ATOM 686 C C . GLU A 1 90 ? 20.318 16.034 -6.867 1.00 75.00 90 GLU A C 1
ATOM 688 O O . GLU A 1 90 ? 19.251 15.719 -6.340 1.00 75.00 90 GLU A O 1
ATOM 693 N N . LEU A 1 91 ? 20.803 17.276 -6.760 1.00 80.94 91 LEU A N 1
ATOM 694 C CA . LEU A 1 91 ? 20.086 18.360 -6.078 1.00 80.94 91 LEU A CA 1
ATOM 695 C C . LEU A 1 91 ? 18.735 18.664 -6.740 1.00 80.94 91 LEU A C 1
ATOM 697 O O . LEU A 1 91 ? 1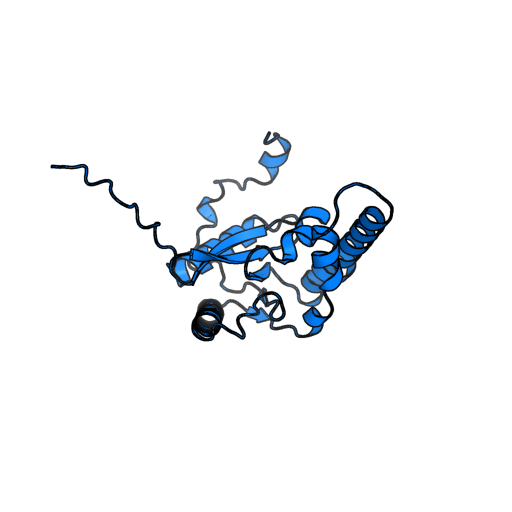7.731 18.866 -6.048 1.00 80.94 91 LEU A O 1
ATOM 701 N N . ASN A 1 92 ? 18.682 18.672 -8.071 1.00 79.88 92 ASN A N 1
ATOM 702 C CA . ASN A 1 92 ? 17.438 18.866 -8.811 1.00 79.88 92 ASN A CA 1
ATOM 703 C C . ASN A 1 92 ? 16.492 17.666 -8.653 1.00 79.88 92 ASN A C 1
ATOM 705 O O . ASN A 1 92 ? 15.296 17.864 -8.424 1.00 79.88 92 ASN A O 1
ATOM 709 N N . ALA A 1 93 ? 17.012 16.436 -8.659 1.00 74.94 93 ALA A N 1
ATOM 710 C CA . ALA A 1 93 ? 16.236 15.237 -8.350 1.00 74.94 93 ALA A CA 1
ATOM 711 C C . ALA A 1 93 ? 15.648 15.288 -6.927 1.00 74.94 93 ALA A C 1
ATOM 713 O O . ALA A 1 93 ? 14.454 15.048 -6.750 1.00 74.94 93 ALA A O 1
ATOM 714 N N . LEU A 1 94 ? 16.426 15.701 -5.919 1.00 77.94 94 LEU A N 1
ATOM 715 C CA . LEU A 1 94 ? 15.954 15.861 -4.538 1.00 77.94 94 LEU A CA 1
ATOM 716 C C . LEU A 1 94 ? 14.847 16.916 -4.410 1.00 77.94 94 LEU A C 1
ATOM 718 O O . LEU A 1 94 ? 13.851 16.688 -3.714 1.00 77.94 94 LEU A O 1
ATOM 722 N N . ARG A 1 95 ? 14.979 18.062 -5.091 1.00 81.56 95 ARG A N 1
ATOM 723 C CA . ARG A 1 95 ? 13.931 19.100 -5.137 1.00 81.56 95 ARG A CA 1
ATOM 724 C C . ARG A 1 95 ? 12.654 18.567 -5.780 1.00 81.56 95 ARG A C 1
ATOM 726 O O . ARG A 1 95 ? 11.564 18.768 -5.242 1.00 81.56 95 ARG A O 1
ATOM 733 N N . ASN A 1 96 ? 12.791 17.841 -6.883 1.00 80.19 96 ASN A N 1
ATOM 734 C CA . ASN A 1 96 ? 11.669 17.235 -7.587 1.00 80.19 96 ASN A CA 1
ATOM 735 C C . ASN A 1 96 ? 10.969 16.170 -6.741 1.00 80.19 96 ASN A C 1
ATOM 737 O O . ASN A 1 96 ? 9.747 16.197 -6.619 1.00 80.19 96 ASN A O 1
ATOM 741 N N . LEU A 1 97 ? 11.718 15.288 -6.083 1.00 77.31 97 LEU A N 1
ATOM 742 C CA . LEU A 1 97 ? 11.161 14.291 -5.172 1.00 77.31 97 LEU A CA 1
ATOM 743 C C . LEU A 1 97 ? 10.490 14.942 -3.956 1.00 77.31 97 LEU A C 1
ATOM 745 O O . LEU A 1 97 ? 9.403 14.525 -3.554 1.00 77.31 97 LEU A O 1
ATOM 749 N N . SER A 1 98 ? 11.067 16.016 -3.413 1.00 81.75 98 SER A N 1
ATOM 750 C CA . SER A 1 98 ? 10.447 16.809 -2.341 1.00 81.75 98 SER A CA 1
ATOM 751 C C . SER A 1 98 ? 9.119 17.432 -2.789 1.00 81.75 98 SER A C 1
ATOM 753 O O . SER A 1 98 ? 8.144 17.453 -2.030 1.00 81.75 98 SER A O 1
ATOM 755 N N . ARG A 1 99 ? 9.047 17.897 -4.042 1.00 80.25 99 ARG A N 1
ATOM 756 C CA . ARG A 1 99 ? 7.814 18.400 -4.655 1.00 80.25 99 ARG A CA 1
ATOM 757 C C . ARG A 1 99 ? 6.789 17.282 -4.847 1.00 80.25 99 ARG A C 1
ATOM 759 O O . ARG A 1 99 ? 5.665 17.428 -4.379 1.00 80.25 99 ARG A O 1
ATOM 766 N N . LEU A 1 100 ? 7.173 16.143 -5.427 1.00 79.44 100 LEU A N 1
ATOM 767 C CA . LEU A 1 100 ? 6.306 14.965 -5.600 1.00 79.44 100 LEU A CA 1
ATOM 768 C C . LEU A 1 100 ? 5.749 14.451 -4.266 1.00 79.44 100 LEU A C 1
ATOM 770 O O . LEU A 1 100 ? 4.579 14.087 -4.166 1.00 79.44 100 LEU A O 1
ATOM 774 N N . THR A 1 101 ? 6.560 14.496 -3.215 1.00 82.31 101 THR A N 1
ATOM 775 C CA . THR A 1 101 ? 6.157 14.162 -1.847 1.00 82.31 101 THR A CA 1
ATOM 776 C C . THR A 1 101 ? 5.030 15.080 -1.364 1.00 82.31 101 THR A C 1
ATOM 778 O O . THR A 1 101 ? 3.977 14.608 -0.928 1.00 82.31 101 THR A O 1
ATOM 781 N N . ARG A 1 102 ? 5.220 16.403 -1.447 1.00 82.31 102 ARG A N 1
ATOM 782 C CA . ARG A 1 102 ? 4.270 17.394 -0.910 1.00 82.31 102 ARG A CA 1
ATOM 783 C C . ARG A 1 102 ? 3.031 17.574 -1.788 1.00 82.31 102 ARG A C 1
ATOM 785 O O . ARG A 1 102 ? 1.914 17.603 -1.275 1.00 82.31 102 ARG A O 1
ATOM 792 N N . GLU A 1 103 ? 3.225 17.713 -3.091 1.00 81.12 103 GLU A N 1
ATOM 793 C CA . GLU A 1 103 ? 2.184 18.075 -4.059 1.00 81.12 103 GLU A CA 1
ATOM 794 C C . GLU A 1 103 ? 1.530 16.865 -4.721 1.00 81.12 103 GLU A C 1
ATOM 796 O O . GLU A 1 103 ? 0.390 16.970 -5.168 1.00 81.12 103 GLU A O 1
ATOM 801 N N . GLY A 1 104 ? 2.220 15.725 -4.758 1.00 82.31 104 GLY A N 1
ATOM 802 C CA . GLY A 1 104 ? 1.684 14.456 -5.237 1.00 82.31 104 GLY A CA 1
ATOM 803 C C . GLY A 1 104 ? 1.122 13.638 -4.081 1.00 82.31 104 GLY A C 1
ATOM 804 O O . GLY A 1 104 ? -0.085 13.643 -3.836 1.00 82.31 104 GLY A O 1
ATOM 805 N N . TYR A 1 105 ? 2.000 12.959 -3.340 1.00 86.25 105 TYR A N 1
ATOM 806 C CA . TYR A 1 105 ? 1.615 11.951 -2.346 1.00 86.25 105 TYR A CA 1
ATOM 807 C C . TYR A 1 105 ? 0.737 12.515 -1.219 1.00 86.25 105 TYR A C 1
ATOM 809 O O . TYR A 1 105 ? -0.381 12.047 -0.998 1.00 86.25 105 TYR A O 1
ATOM 817 N N . VAL A 1 106 ? 1.191 13.567 -0.528 1.00 90.06 106 VAL A N 1
ATOM 818 C CA . VAL A 1 106 ? 0.432 14.149 0.595 1.00 90.06 106 VAL A CA 1
ATOM 819 C C . VAL A 1 106 ? -0.895 14.741 0.126 1.00 90.06 106 VAL A C 1
ATOM 821 O O . VAL A 1 106 ? -1.923 14.561 0.787 1.00 90.06 106 VAL A O 1
ATOM 824 N N . LYS A 1 107 ? -0.892 15.443 -1.013 1.00 87.62 107 LYS A N 1
ATOM 825 C CA . LYS A 1 107 ? -2.105 16.019 -1.603 1.00 87.62 107 LYS A CA 1
ATOM 826 C C . LYS A 1 107 ? -3.117 14.930 -1.941 1.00 87.62 107 LYS A C 1
ATOM 828 O O . LYS A 1 107 ? -4.290 15.097 -1.625 1.00 87.62 107 LYS A O 1
ATOM 833 N N . LEU A 1 108 ? -2.671 13.819 -2.525 1.00 86.81 108 LEU A N 1
ATOM 834 C CA . LEU A 1 108 ? -3.508 12.677 -2.882 1.00 86.81 108 LEU A CA 1
ATOM 835 C C . LEU A 1 108 ? -4.173 12.052 -1.652 1.00 86.81 108 LEU A C 1
ATOM 837 O O . LEU A 1 108 ? -5.402 11.958 -1.600 1.00 86.81 108 LEU A O 1
ATOM 841 N N . MET A 1 109 ? -3.365 11.690 -0.650 1.00 91.00 109 MET A N 1
ATOM 842 C CA . MET A 1 109 ? -3.836 11.091 0.602 1.00 91.00 109 MET A CA 1
ATOM 843 C C . MET A 1 109 ? -4.904 11.965 1.269 1.00 91.00 109 MET A C 1
ATOM 845 O O . MET A 1 109 ? -5.952 11.470 1.682 1.00 91.00 109 MET A O 1
ATOM 849 N N . LYS A 1 110 ? -4.684 13.288 1.312 1.00 92.19 110 LYS A N 1
ATOM 850 C CA . LYS A 1 110 ? -5.635 14.247 1.894 1.00 92.19 110 LYS A CA 1
ATOM 851 C C . LYS A 1 110 ? -6.881 14.454 1.034 1.00 92.19 110 LYS A C 1
ATOM 853 O O . LYS A 1 110 ? -7.988 14.385 1.561 1.00 92.19 110 LYS A O 1
ATOM 858 N N . LYS A 1 111 ? -6.717 14.696 -0.274 1.00 88.50 111 LYS A N 1
ATOM 859 C CA . LYS A 1 111 ? -7.816 14.983 -1.214 1.00 88.50 111 LYS A CA 1
ATOM 860 C C . LYS A 1 111 ? -8.858 13.868 -1.200 1.00 88.50 111 LYS A C 1
ATOM 862 O O . LYS A 1 111 ? -10.049 14.151 -1.130 1.00 88.50 111 LYS A O 1
ATOM 867 N N . TYR A 1 112 ? -8.407 12.615 -1.227 1.00 88.19 112 TYR A N 1
ATOM 868 C CA . TYR A 1 112 ? -9.293 11.450 -1.283 1.00 88.19 112 TYR A CA 1
ATOM 869 C C . TYR A 1 112 ? -9.577 10.813 0.082 1.00 88.19 112 TYR A C 1
ATOM 871 O O . T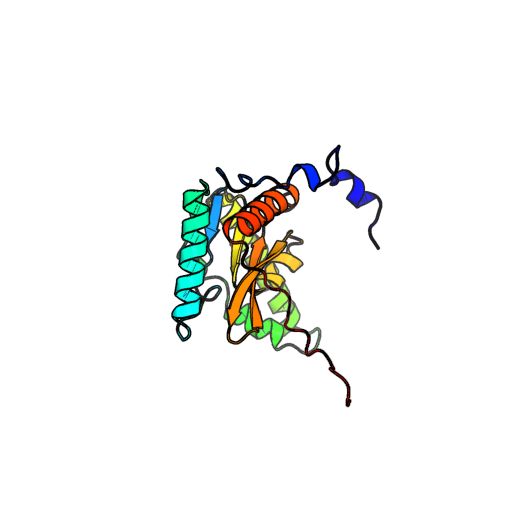YR A 1 112 ? -10.303 9.813 0.145 1.00 88.19 112 TYR A O 1
ATOM 879 N N . LYS A 1 113 ? -9.061 11.418 1.164 1.00 93.69 113 LYS A N 1
ATOM 880 C CA . LYS A 1 113 ? -9.195 10.945 2.549 1.00 93.69 113 LYS A CA 1
ATOM 881 C C . LYS A 1 113 ? -8.805 9.468 2.664 1.00 93.69 113 LYS A C 1
ATOM 883 O O . LYS A 1 113 ? -9.605 8.648 3.104 1.00 93.69 113 LYS A O 1
ATOM 888 N N . LEU A 1 114 ? -7.624 9.132 2.152 1.00 94.12 114 LEU A N 1
ATOM 889 C CA . LEU A 1 114 ? -7.116 7.764 2.127 1.00 94.12 114 LEU A CA 1
ATOM 890 C C . LEU A 1 114 ? -6.500 7.400 3.479 1.00 94.12 114 LEU A C 1
ATOM 892 O O . LEU A 1 114 ? -5.817 8.218 4.098 1.00 94.12 114 LEU A O 1
ATOM 896 N N . ASP A 1 115 ? -6.707 6.156 3.895 1.00 95.69 115 ASP A N 1
ATOM 897 C CA . ASP A 1 115 ? -5.995 5.543 5.014 1.00 95.69 115 ASP A CA 1
ATOM 898 C C . ASP A 1 115 ? -4.647 4.970 4.567 1.00 95.69 115 ASP A C 1
ATOM 900 O O . ASP A 1 115 ? -3.676 5.046 5.318 1.00 95.69 115 ASP A O 1
ATOM 904 N N . ALA A 1 116 ? -4.582 4.452 3.337 1.00 95.25 116 ALA A N 1
ATOM 905 C CA . ALA A 1 116 ? -3.358 3.970 2.713 1.00 95.25 116 ALA A CA 1
ATOM 906 C C . ALA A 1 116 ? -3.381 4.151 1.188 1.00 95.25 116 ALA A C 1
ATOM 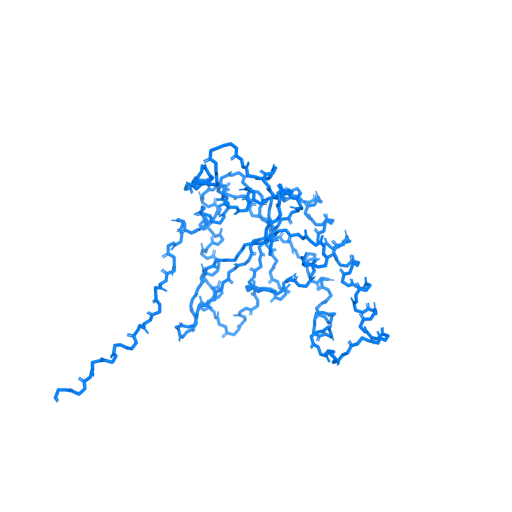908 O O . ALA A 1 116 ? -4.440 4.244 0.561 1.00 95.25 116 ALA A O 1
ATOM 909 N N . LEU A 1 117 ? -2.194 4.165 0.595 1.00 92.19 117 LEU A N 1
ATOM 910 C CA . LEU A 1 117 ? -1.954 4.018 -0.834 1.00 92.19 117 LEU A CA 1
ATOM 911 C C . LEU A 1 117 ? -1.335 2.639 -1.082 1.00 92.19 117 LEU A C 1
ATOM 913 O O . LEU A 1 117 ? -0.493 2.220 -0.294 1.00 92.19 117 LEU A O 1
ATOM 917 N N . VAL A 1 118 ? -1.723 1.949 -2.156 1.00 90.94 118 VAL A N 1
ATOM 918 C CA . VAL A 1 118 ? -1.147 0.655 -2.544 1.00 90.94 118 VAL A CA 1
ATOM 919 C C . VAL A 1 118 ? -0.459 0.733 -3.908 1.00 90.94 118 VAL A C 1
ATOM 921 O O . VAL A 1 118 ? -0.995 1.309 -4.859 1.00 90.94 118 VAL A O 1
ATOM 924 N N . THR A 1 119 ? 0.734 0.146 -3.987 1.00 86.06 119 THR A N 1
ATOM 925 C CA . THR A 1 119 ? 1.581 0.051 -5.190 1.00 86.06 119 THR A CA 1
ATOM 926 C C . THR A 1 119 ? 2.133 -1.365 -5.341 1.00 86.06 119 THR A C 1
ATOM 928 O O . THR A 1 119 ? 2.217 -2.098 -4.353 1.00 86.06 119 THR A O 1
ATOM 931 N N . GLY A 1 120 ? 2.511 -1.763 -6.555 1.00 81.94 120 GLY A N 1
ATOM 932 C CA . GLY A 1 120 ? 3.303 -2.969 -6.775 1.00 81.94 120 GLY A CA 1
ATOM 933 C C . GLY A 1 120 ? 4.769 -2.727 -6.415 1.00 81.94 120 GLY A C 1
ATOM 934 O O . GLY A 1 120 ? 5.338 -1.682 -6.732 1.00 81.94 120 GLY A O 1
ATOM 935 N N . GLY A 1 121 ? 5.389 -3.696 -5.743 1.00 78.06 121 GLY A N 1
ATOM 936 C CA . GLY A 1 121 ? 6.801 -3.635 -5.369 1.00 78.06 121 GLY A CA 1
ATOM 937 C C . GLY A 1 121 ? 7.160 -2.415 -4.513 1.00 78.06 121 GLY A C 1
ATOM 938 O O . GLY A 1 121 ? 6.412 -2.011 -3.629 1.00 78.06 121 GLY A O 1
ATOM 939 N N . SER A 1 122 ? 8.340 -1.842 -4.755 1.00 71.31 122 SER A N 1
ATOM 940 C CA . SER A 1 122 ? 8.906 -0.706 -4.008 1.00 71.31 122 SER A CA 1
ATOM 941 C C . SER A 1 122 ? 8.930 0.594 -4.817 1.00 71.31 122 SER A C 1
ATOM 943 O O . SER A 1 122 ? 9.689 1.512 -4.510 1.00 71.31 122 SER A O 1
ATOM 945 N N . SER A 1 123 ? 8.118 0.689 -5.867 1.00 68.31 123 SER A N 1
ATOM 946 C CA . SER A 1 123 ? 8.239 1.709 -6.912 1.00 68.31 123 SER A CA 1
ATOM 947 C C . SER A 1 123 ? 8.038 3.161 -6.443 1.00 68.31 123 SER A C 1
ATOM 949 O O . SER A 1 123 ? 8.445 4.085 -7.137 1.00 68.31 123 SER A O 1
ATOM 951 N N . VAL A 1 124 ? 7.462 3.396 -5.257 1.00 73.25 124 VAL A N 1
ATOM 952 C CA . VAL A 1 124 ? 7.319 4.741 -4.651 1.00 73.25 124 VAL A CA 1
ATOM 953 C C . VAL A 1 124 ? 8.266 4.997 -3.469 1.00 73.25 124 VAL A C 1
ATOM 955 O O . VAL A 1 124 ? 8.174 6.041 -2.818 1.00 73.25 124 VAL A O 1
ATOM 958 N N . ALA A 1 125 ? 9.197 4.080 -3.182 1.00 78.50 125 ALA A N 1
ATOM 959 C CA . ALA A 1 125 ? 10.024 4.109 -1.973 1.00 78.50 125 ALA A CA 1
ATOM 960 C C . ALA A 1 125 ? 10.824 5.410 -1.802 1.00 78.50 125 ALA A C 1
ATOM 962 O O . ALA A 1 125 ? 10.918 5.915 -0.683 1.00 78.50 125 ALA A O 1
ATOM 963 N N . ALA A 1 126 ? 11.346 5.997 -2.885 1.00 75.31 126 ALA A N 1
ATOM 964 C CA . ALA A 1 126 ? 12.103 7.249 -2.811 1.00 75.31 126 ALA A CA 1
ATOM 965 C C . ALA A 1 126 ? 11.235 8.438 -2.357 1.00 75.31 126 ALA A C 1
ATOM 967 O O . ALA A 1 126 ? 11.651 9.210 -1.493 1.00 75.31 126 ALA A O 1
ATOM 968 N N . VAL A 1 127 ? 10.000 8.556 -2.863 1.00 78.56 127 VAL A N 1
ATOM 969 C CA . VAL A 1 127 ? 9.057 9.613 -2.442 1.00 78.56 127 VAL A CA 1
ATOM 970 C C . VAL A 1 127 ? 8.642 9.429 -0.984 1.00 78.56 127 VAL A C 1
ATOM 972 O O . VAL A 1 127 ? 8.578 10.396 -0.225 1.00 78.56 127 VAL A O 1
ATOM 975 N N . LEU A 1 128 ? 8.406 8.186 -0.561 1.00 83.75 128 LEU A N 1
ATOM 976 C CA . LEU A 1 128 ? 8.047 7.893 0.825 1.00 83.75 128 LEU A CA 1
ATOM 977 C C . LEU A 1 128 ? 9.208 8.174 1.783 1.00 83.75 128 LEU A C 1
ATOM 979 O O . LEU A 1 128 ? 9.010 8.832 2.804 1.00 83.75 128 LEU A O 1
ATOM 983 N N . THR A 1 129 ? 10.421 7.750 1.426 1.00 83.25 129 THR A N 1
ATOM 984 C CA . THR A 1 129 ? 11.635 7.931 2.236 1.00 83.25 129 THR A CA 1
ATOM 985 C C . THR A 1 129 ? 11.989 9.407 2.396 1.00 83.25 129 THR A C 1
ATOM 987 O O . THR A 1 129 ? 12.225 9.852 3.516 1.00 83.25 129 THR A O 1
ATOM 990 N N . ILE A 1 130 ? 11.940 10.198 1.318 1.00 81.75 130 ILE A N 1
ATOM 991 C CA . ILE A 1 130 ? 12.189 11.650 1.380 1.00 81.75 130 ILE A CA 1
ATOM 992 C C . ILE A 1 130 ? 11.141 12.359 2.242 1.00 81.75 130 ILE A C 1
ATOM 994 O O . ILE A 1 130 ? 11.464 13.281 2.992 1.00 81.75 130 ILE A O 1
ATOM 998 N N . GLY A 1 131 ? 9.888 11.905 2.192 1.00 83.44 131 GLY A N 1
ATOM 999 C CA . GLY A 1 131 ? 8.832 12.398 3.073 1.00 83.44 131 GLY A CA 1
ATOM 1000 C C . GLY A 1 131 ? 8.922 11.909 4.521 1.00 83.44 131 GLY A C 1
ATOM 1001 O O . GLY A 1 131 ? 8.308 12.519 5.405 1.00 83.44 131 GLY A O 1
ATOM 1002 N N . GLY A 1 132 ? 9.676 10.838 4.782 1.00 88.06 132 GLY A N 1
ATOM 1003 C CA . GLY A 1 132 ? 9.676 10.108 6.049 1.00 88.06 132 GLY A CA 1
ATOM 1004 C C . GLY A 1 132 ? 8.312 9.487 6.356 1.00 88.06 132 GLY A C 1
ATOM 1005 O O . GLY A 1 132 ? 7.806 9.649 7.467 1.00 88.06 132 GLY A O 1
ATOM 1006 N N . PHE A 1 133 ? 7.671 8.883 5.354 1.00 92.44 133 PHE A N 1
ATOM 1007 C CA . PHE A 1 133 ? 6.353 8.261 5.467 1.00 92.44 133 PHE A CA 1
ATOM 1008 C C . PHE A 1 133 ? 6.447 6.756 5.734 1.00 92.44 133 PHE A C 1
ATOM 1010 O O . PHE A 1 133 ? 7.309 6.096 5.153 1.00 92.44 133 PHE A O 1
ATOM 1017 N N . PRO A 1 134 ? 5.563 6.203 6.584 1.00 93.75 134 PRO A N 1
ATOM 1018 C CA . PRO A 1 134 ? 5.557 4.778 6.869 1.00 93.75 134 PRO A CA 1
ATOM 1019 C C . PRO A 1 134 ? 5.027 3.979 5.676 1.00 93.75 134 PRO A C 1
ATOM 1021 O O . PRO A 1 134 ? 4.118 4.416 4.959 1.00 93.75 134 PRO A O 1
ATOM 1024 N N . ALA A 1 135 ? 5.587 2.786 5.502 1.00 93.56 135 ALA A N 1
ATOM 1025 C CA . ALA A 1 135 ? 5.185 1.828 4.489 1.00 93.56 135 ALA A CA 1
ATOM 1026 C C . ALA A 1 135 ? 5.430 0.395 4.974 1.00 93.56 135 ALA A C 1
ATOM 1028 O O . ALA A 1 135 ? 6.348 0.158 5.760 1.00 93.56 135 ALA A O 1
ATOM 1029 N N . ILE A 1 136 ? 4.618 -0.545 4.502 1.00 93.25 136 ILE A N 1
ATOM 1030 C CA . ILE A 1 136 ? 4.726 -1.976 4.783 1.00 93.25 136 ILE A CA 1
ATOM 1031 C C . ILE A 1 136 ? 4.532 -2.750 3.483 1.00 93.25 136 ILE A C 1
ATOM 1033 O O . ILE A 1 136 ? 3.672 -2.398 2.674 1.00 93.25 136 ILE A O 1
ATOM 1037 N N . SER A 1 137 ? 5.368 -3.761 3.257 1.00 92.19 137 SER A N 1
ATOM 1038 C CA . SER A 1 137 ? 5.320 -4.572 2.044 1.00 92.19 137 SER A CA 1
ATOM 1039 C C . SER A 1 137 ? 5.049 -6.025 2.383 1.00 92.19 137 SER A C 1
ATOM 1041 O O . SER A 1 137 ? 5.716 -6.586 3.251 1.00 92.19 137 SER A O 1
ATOM 1043 N N . VAL A 1 138 ? 4.131 -6.636 1.637 1.00 91.94 138 VAL A N 1
ATOM 1044 C CA . VAL A 1 138 ? 3.723 -8.033 1.812 1.00 91.94 138 VAL A CA 1
ATOM 1045 C C . VAL A 1 138 ? 3.731 -8.807 0.501 1.00 91.94 138 VAL A C 1
ATOM 1047 O O . VAL A 1 138 ? 3.499 -8.222 -0.563 1.00 91.94 138 VAL A O 1
ATOM 1050 N N . PRO A 1 139 ? 3.994 -10.128 0.553 1.00 91.94 139 PRO A N 1
ATOM 1051 C CA . PRO A 1 139 ? 3.869 -11.007 -0.602 1.00 91.94 139 PRO A CA 1
ATOM 1052 C C . PRO A 1 139 ? 2.462 -10.935 -1.190 1.00 91.94 139 PRO A C 1
ATOM 1054 O O . PRO A 1 139 ? 1.477 -11.035 -0.466 1.00 91.94 139 PRO A O 1
ATOM 1057 N N . ALA A 1 140 ? 2.379 -10.793 -2.508 1.00 90.94 140 ALA A N 1
ATOM 1058 C CA . ALA A 1 140 ? 1.114 -10.670 -3.220 1.00 90.94 140 ALA A CA 1
ATOM 1059 C C . ALA A 1 140 ? 1.029 -11.569 -4.455 1.00 90.94 140 ALA A C 1
ATOM 1061 O O . ALA A 1 140 ? -0.062 -11.820 -4.947 1.00 90.94 140 ALA A O 1
ATOM 1062 N N . ALA A 1 141 ? 2.139 -12.071 -4.984 1.00 89.75 141 ALA A N 1
ATOM 1063 C CA . ALA A 1 141 ? 2.135 -13.028 -6.082 1.00 89.75 141 ALA A CA 1
ATOM 1064 C C . ALA A 1 141 ? 3.494 -13.721 -6.201 1.00 89.75 141 ALA A C 1
ATOM 1066 O O . ALA A 1 141 ? 4.432 -13.416 -5.465 1.00 89.75 141 ALA A O 1
ATOM 1067 N N . TYR A 1 142 ? 3.594 -14.638 -7.160 1.00 87.31 142 TYR A N 1
ATOM 1068 C CA . TYR A 1 142 ? 4.848 -15.254 -7.570 1.00 87.31 142 TYR A CA 1
ATOM 1069 C C . TYR A 1 142 ? 4.934 -15.263 -9.093 1.00 87.31 142 TYR A C 1
ATOM 1071 O O . TYR A 1 142 ? 3.970 -15.637 -9.759 1.00 87.31 142 TYR A O 1
ATOM 1079 N N . ASP A 1 143 ? 6.094 -14.906 -9.635 1.00 83.62 143 ASP A N 1
ATOM 1080 C CA . ASP A 1 143 ? 6.429 -15.117 -11.042 1.00 83.62 143 ASP A CA 1
ATOM 1081 C C . ASP A 1 143 ? 7.594 -16.104 -11.127 1.00 83.62 143 ASP A C 1
ATOM 1083 O O . ASP A 1 143 ? 8.677 -15.846 -10.607 1.00 83.62 143 ASP A O 1
ATOM 1087 N N . LYS A 1 144 ? 7.359 -17.286 -11.709 1.00 83.94 144 LYS A N 1
ATOM 1088 C CA . LYS A 1 144 ? 8.355 -18.376 -11.810 1.00 83.94 144 LYS A CA 1
ATOM 1089 C C . LYS A 1 144 ? 9.062 -18.709 -10.479 1.00 83.94 144 LYS A C 1
ATOM 1091 O O . LYS A 1 144 ? 10.247 -19.025 -10.455 1.00 83.94 144 LYS A O 1
ATOM 1096 N N . GLY A 1 145 ? 8.332 -18.636 -9.363 1.00 83.31 145 GLY A N 1
ATOM 1097 C CA . GLY A 1 145 ? 8.858 -18.897 -8.016 1.00 83.31 145 GLY A CA 1
ATOM 1098 C C . GLY A 1 145 ? 9.514 -17.693 -7.331 1.00 83.31 145 GLY A C 1
ATOM 1099 O O . GLY A 1 145 ? 9.841 -17.783 -6.150 1.00 83.31 145 GLY A O 1
ATOM 1100 N N . VAL A 1 146 ? 9.648 -16.557 -8.020 1.00 83.50 146 VAL A N 1
ATOM 1101 C CA . VAL A 1 146 ? 10.119 -15.294 -7.439 1.00 83.50 146 VAL A CA 1
ATOM 1102 C C . VAL A 1 146 ? 8.935 -14.559 -6.804 1.00 83.50 146 VAL A C 1
ATOM 1104 O O . VAL A 1 146 ? 7.947 -14.317 -7.500 1.00 83.50 146 VAL A O 1
ATOM 1107 N N . PRO A 1 147 ? 8.989 -14.201 -5.509 1.00 87.50 147 PRO A N 1
ATOM 1108 C CA . PRO A 1 147 ? 7.908 -13.472 -4.862 1.00 87.50 147 PRO A CA 1
ATOM 1109 C C . PRO A 1 147 ? 7.803 -12.046 -5.410 1.00 87.50 147 PRO A C 1
ATOM 1111 O O . PRO A 1 147 ? 8.790 -11.318 -5.497 1.00 87.50 147 PRO A O 1
ATOM 1114 N N . ILE A 1 148 ? 6.577 -11.635 -5.712 1.00 87.25 148 ILE A N 1
ATOM 1115 C CA . ILE A 1 148 ? 6.205 -10.267 -6.059 1.00 87.25 148 ILE A CA 1
ATOM 1116 C C . ILE A 1 148 ? 5.361 -9.715 -4.909 1.00 87.25 148 ILE A C 1
ATOM 1118 O O . ILE A 1 148 ? 4.398 -10.351 -4.475 1.00 87.25 148 ILE A O 1
ATOM 1122 N N . GLY A 1 149 ? 5.728 -8.544 -4.395 1.00 88.44 149 GLY A N 1
ATOM 1123 C CA . GLY A 1 149 ? 5.023 -7.896 -3.289 1.00 88.44 149 GLY A CA 1
ATOM 1124 C C . GLY A 1 149 ? 4.129 -6.738 -3.726 1.00 88.44 149 GLY A C 1
ATOM 1125 O O . GLY A 1 149 ? 4.297 -6.182 -4.813 1.00 88.44 149 GLY A O 1
ATOM 1126 N N . ILE A 1 150 ? 3.225 -6.339 -2.835 1.00 90.25 150 ILE A N 1
ATOM 1127 C CA . ILE A 1 150 ? 2.641 -4.991 -2.818 1.00 90.25 150 ILE A CA 1
ATOM 1128 C C . ILE A 1 150 ? 3.192 -4.203 -1.643 1.00 90.25 150 ILE A C 1
ATOM 1130 O O . ILE A 1 150 ? 3.606 -4.786 -0.643 1.00 90.25 150 ILE A O 1
ATOM 1134 N N . CYS A 1 151 ? 3.150 -2.882 -1.756 1.00 91.19 151 CYS A N 1
ATOM 1135 C CA . CYS A 1 151 ? 3.498 -1.961 -0.690 1.00 91.19 151 CYS A CA 1
ATOM 1136 C C . CYS A 1 151 ? 2.299 -1.074 -0.352 1.00 91.19 151 CYS A C 1
ATOM 1138 O O . CYS A 1 151 ? 1.779 -0.374 -1.228 1.00 91.19 151 CYS A O 1
ATOM 1140 N N . PHE A 1 152 ? 1.886 -1.098 0.916 1.00 94.50 152 PHE A N 1
ATOM 1141 C CA . PHE A 1 152 ? 0.940 -0.156 1.499 1.00 94.50 152 PHE A CA 1
ATOM 1142 C C . PHE A 1 152 ? 1.701 0.975 2.185 1.00 94.50 152 PHE A C 1
ATOM 1144 O O . PHE A 1 152 ? 2.554 0.728 3.034 1.00 94.50 152 PHE A O 1
ATOM 1151 N N . SER A 1 153 ? 1.367 2.224 1.875 1.00 94.44 153 SER A N 1
ATOM 1152 C CA . SER A 1 153 ? 1.981 3.400 2.493 1.00 94.44 153 SER A CA 1
ATOM 1153 C C . SER A 1 153 ? 0.940 4.359 3.049 1.00 94.44 153 SER A C 1
ATOM 1155 O O . SER A 1 153 ? -0.166 4.462 2.522 1.00 94.44 153 SER A O 1
ATOM 1157 N N . GLY A 1 154 ? 1.288 5.100 4.101 1.00 94.25 154 GLY A N 1
ATOM 1158 C CA . GLY A 1 154 ? 0.388 6.090 4.694 1.00 94.25 154 GLY A CA 1
ATOM 1159 C C . GLY A 1 154 ? 1.077 7.402 5.067 1.00 94.25 154 GLY A C 1
ATOM 1160 O O . GLY A 1 154 ? 2.234 7.641 4.722 1.00 94.25 154 GLY A O 1
ATOM 1161 N N . LEU A 1 155 ? 0.341 8.319 5.697 1.00 94.75 155 LEU A N 1
ATOM 1162 C CA . LEU A 1 155 ? 0.918 9.556 6.236 1.00 94.75 155 LEU A CA 1
ATOM 1163 C C . LEU A 1 155 ? 1.624 9.272 7.573 1.00 94.75 155 LEU A C 1
ATOM 1165 O O . LEU A 1 155 ? 1.394 8.246 8.199 1.00 94.75 155 LEU A O 1
ATOM 1169 N N . LYS A 1 156 ? 2.472 10.191 8.050 1.00 92.31 156 LYS A N 1
ATOM 1170 C CA . LYS A 1 156 ? 3.133 10.051 9.364 1.00 92.31 156 LYS A CA 1
ATOM 1171 C C . LYS A 1 156 ? 2.105 9.760 10.466 1.00 92.31 156 LYS A C 1
ATOM 1173 O O . LYS A 1 156 ? 1.098 10.464 10.541 1.00 92.31 156 LYS A O 1
ATOM 1178 N N . GLY A 1 157 ? 2.372 8.763 11.311 1.00 90.38 157 GLY A N 1
ATOM 1179 C CA . GLY A 1 157 ? 1.450 8.329 12.367 1.00 90.38 157 GLY A CA 1
ATOM 1180 C C . GLY A 1 157 ? 0.423 7.277 11.927 1.00 90.38 157 GLY A C 1
ATOM 1181 O O . GLY A 1 157 ? -0.447 6.914 12.718 1.00 90.38 157 GLY A O 1
ATOM 1182 N N . SER A 1 158 ? 0.464 6.802 10.676 1.00 94.25 158 SER A N 1
ATOM 1183 C CA . SER A 1 158 ? -0.452 5.771 10.176 1.00 94.25 158 SER A CA 1
ATOM 1184 C C . SER A 1 158 ? 0.041 4.338 10.389 1.00 94.25 158 SER A C 1
ATOM 1186 O O . SER A 1 158 ? -0.588 3.420 9.872 1.00 94.25 158 SER A O 1
ATOM 1188 N N . GLU A 1 159 ? 1.139 4.117 11.113 1.00 93.25 159 GLU A N 1
ATOM 1189 C CA . GLU A 1 159 ? 1.762 2.803 11.319 1.00 93.25 159 GLU A CA 1
ATOM 1190 C C . GLU A 1 159 ? 0.746 1.776 11.833 1.00 93.25 159 GLU A C 1
ATOM 1192 O O . GLU A 1 159 ? 0.661 0.672 11.304 1.00 93.25 159 GLU A O 1
ATOM 1197 N N . LEU A 1 160 ? -0.100 2.167 12.793 1.00 92.81 160 LEU A N 1
ATOM 1198 C CA . LEU A 1 160 ? -1.120 1.273 13.348 1.00 92.81 160 LEU A CA 1
ATOM 1199 C C . LEU A 1 160 ? -2.156 0.862 12.291 1.00 92.81 160 LEU A C 1
ATOM 1201 O O . LEU A 1 160 ? -2.508 -0.308 12.189 1.00 92.81 160 LEU A O 1
ATOM 1205 N N . LYS A 1 161 ? -2.609 1.815 11.466 1.00 93.69 161 LYS A N 1
ATOM 1206 C CA . LYS A 1 161 ? -3.553 1.532 10.375 1.00 93.69 161 LYS A CA 1
ATOM 1207 C C . LYS A 1 161 ? -2.927 0.636 9.313 1.00 93.69 161 LYS A C 1
ATOM 1209 O O . LYS A 1 161 ? -3.623 -0.206 8.762 1.00 93.69 161 LYS A O 1
ATOM 1214 N N . LEU A 1 162 ? -1.641 0.829 9.020 1.00 95.94 162 LEU A N 1
ATOM 1215 C CA . LEU A 1 162 ? -0.925 0.008 8.050 1.00 95.94 162 LEU A CA 1
ATOM 1216 C C . LEU A 1 162 ? -0.810 -1.437 8.531 1.00 95.94 162 LEU A C 1
ATOM 1218 O O . LEU A 1 162 ? -1.060 -2.322 7.732 1.00 95.94 162 LEU A O 1
ATOM 1222 N N . ILE A 1 163 ? -0.542 -1.675 9.818 1.00 95.25 163 ILE A N 1
ATOM 1223 C CA . ILE A 1 163 ? -0.516 -3.033 10.391 1.00 95.25 163 ILE A CA 1
ATOM 1224 C C . ILE A 1 163 ? -1.895 -3.705 10.298 1.00 95.25 163 ILE A C 1
ATOM 1226 O O . ILE A 1 163 ? -1.979 -4.871 9.926 1.00 95.25 163 ILE A O 1
ATOM 1230 N N . GLU A 1 164 ? -2.982 -2.979 10.587 1.00 94.25 164 GLU A N 1
ATOM 1231 C CA . GLU A 1 164 ? -4.343 -3.521 10.424 1.00 94.25 164 GLU A CA 1
ATOM 1232 C C . GLU A 1 164 ? -4.652 -3.877 8.959 1.00 94.25 164 GLU A C 1
ATOM 1234 O O . GLU A 1 164 ? -5.256 -4.913 8.682 1.00 94.25 164 GLU A O 1
ATOM 1239 N N . ILE A 1 165 ? -4.255 -3.012 8.017 1.00 95.69 165 ILE A N 1
ATOM 1240 C CA . ILE A 1 165 ? -4.467 -3.226 6.578 1.00 95.69 165 ILE A CA 1
ATOM 1241 C C . ILE A 1 165 ? -3.652 -4.422 6.086 1.00 95.69 165 ILE A C 1
ATOM 1243 O O . ILE A 1 165 ? -4.181 -5.271 5.374 1.00 95.69 165 ILE A O 1
ATOM 1247 N N . ASP A 1 166 ? -2.387 -4.479 6.484 1.00 94.94 166 ASP A N 1
ATOM 1248 C CA . ASP A 1 166 ? -1.441 -5.523 6.120 1.00 94.94 166 ASP A CA 1
ATOM 1249 C C . ASP A 1 166 ? -1.916 -6.898 6.576 1.00 94.94 166 ASP A C 1
ATOM 1251 O O . ASP A 1 166 ? -2.051 -7.817 5.771 1.00 94.94 166 ASP A O 1
ATOM 1255 N N . TYR A 1 167 ? -2.281 -7.008 7.853 1.00 94.94 167 TYR A N 1
ATOM 1256 C CA . TYR A 1 167 ? -2.771 -8.259 8.406 1.00 94.94 167 TYR A CA 1
ATOM 1257 C C . TYR A 1 167 ? -4.104 -8.677 7.780 1.00 94.94 167 TYR A C 1
ATOM 1259 O O . TYR A 1 167 ? -4.274 -9.841 7.426 1.00 94.94 167 TYR A O 1
ATOM 1267 N N . GLY A 1 168 ? -5.040 -7.744 7.571 1.00 92.81 168 GLY A N 1
ATOM 1268 C CA . GLY A 1 168 ? -6.286 -8.053 6.866 1.00 92.81 168 GLY A CA 1
ATOM 1269 C C . GLY A 1 168 ? -6.030 -8.578 5.448 1.00 92.81 168 GLY A C 1
ATOM 1270 O O . GLY A 1 168 ? -6.607 -9.590 5.055 1.00 92.81 168 GLY A O 1
ATOM 1271 N N . PHE A 1 169 ? -5.102 -7.960 4.709 1.00 94.69 169 PHE A N 1
ATOM 1272 C CA . PHE A 1 169 ? -4.676 -8.431 3.389 1.00 94.69 169 PHE A CA 1
ATOM 1273 C C . PHE A 1 169 ? -4.022 -9.821 3.439 1.00 94.69 169 PHE A C 1
ATOM 1275 O O . PHE A 1 169 ? -4.354 -10.695 2.632 1.00 94.69 169 PHE A O 1
ATOM 1282 N N . GLU A 1 170 ? -3.107 -10.053 4.380 1.00 93.00 170 GLU A N 1
ATOM 1283 C CA . GLU A 1 170 ? -2.434 -11.342 4.538 1.00 93.00 170 GLU A CA 1
ATOM 1284 C C . GLU A 1 170 ? -3.449 -12.451 4.834 1.00 93.00 170 GLU A C 1
ATOM 1286 O O . GLU A 1 170 ? -3.432 -13.491 4.179 1.00 93.00 170 GLU A O 1
ATOM 1291 N N . GLN A 1 171 ? -4.383 -12.212 5.756 1.00 92.25 171 GLN A N 1
ATOM 1292 C CA . GLN A 1 171 ? -5.417 -13.185 6.114 1.00 92.25 171 GLN A CA 1
ATOM 1293 C C . GLN A 1 171 ? -6.441 -13.400 4.992 1.00 92.25 171 GLN A C 1
ATOM 1295 O O . GLN A 1 171 ? -6.987 -14.494 4.861 1.00 92.25 171 GLN A O 1
ATOM 1300 N N . ALA A 1 172 ? -6.691 -12.387 4.157 1.00 89.56 172 ALA A N 1
ATOM 1301 C CA . ALA A 1 172 ? -7.554 -12.512 2.984 1.00 89.56 172 ALA A CA 1
ATOM 1302 C C . ALA A 1 172 ? -6.968 -13.426 1.904 1.00 89.56 172 ALA A C 1
ATOM 1304 O O . ALA A 1 172 ? -7.710 -14.095 1.187 1.00 89.56 172 ALA A O 1
ATOM 1305 N N . THR A 1 173 ? -5.644 -13.390 1.741 1.00 90.56 173 THR A N 1
ATOM 1306 C CA . THR A 1 173 ? -4.971 -13.959 0.568 1.00 90.56 173 THR A CA 1
ATOM 1307 C C . THR A 1 173 ? -4.187 -15.225 0.880 1.00 90.56 173 THR A C 1
ATOM 1309 O O . THR A 1 173 ? -4.104 -16.099 0.020 1.00 90.56 173 THR A O 1
ATOM 1312 N N . LEU A 1 174 ? -3.596 -15.321 2.079 1.00 89.69 174 LEU A N 1
ATOM 1313 C CA . LEU A 1 174 ? -2.724 -16.407 2.548 1.00 89.69 174 LEU A CA 1
ATOM 1314 C C . LEU A 1 174 ? -1.675 -16.838 1.507 1.00 89.69 174 LEU A C 1
ATOM 1316 O O . LEU A 1 174 ? -1.274 -17.997 1.438 1.00 89.69 174 LEU A O 1
ATOM 1320 N N . ILE A 1 175 ? -1.231 -15.896 0.671 1.00 89.19 175 ILE A N 1
ATOM 1321 C CA . ILE A 1 175 ? -0.506 -16.206 -0.566 1.00 89.19 175 ILE A CA 1
ATOM 1322 C C . ILE A 1 175 ? 0.972 -16.536 -0.345 1.00 89.19 175 ILE A C 1
ATOM 1324 O O . ILE A 1 175 ? 1.620 -17.097 -1.227 1.00 89.19 175 ILE A O 1
ATOM 1328 N N . ARG A 1 176 ? 1.532 -16.185 0.817 1.00 88.69 176 ARG A N 1
ATOM 1329 C CA . ARG A 1 176 ? 2.946 -16.405 1.123 1.00 88.69 176 ARG A CA 1
ATOM 1330 C C . ARG A 1 176 ? 3.257 -17.902 1.180 1.00 88.69 176 ARG A C 1
ATOM 1332 O O . ARG A 1 176 ? 2.820 -18.601 2.088 1.00 88.69 176 ARG A O 1
ATOM 1339 N N . ASN A 1 177 ? 4.139 -18.349 0.296 1.00 82.50 177 ASN A N 1
ATOM 1340 C CA . ASN A 1 177 ? 4.729 -19.681 0.321 1.00 82.50 177 ASN A CA 1
ATOM 1341 C C . ASN A 1 177 ? 6.191 -19.609 0.814 1.00 82.50 177 ASN A C 1
ATOM 1343 O O . ASN A 1 177 ? 6.932 -18.719 0.372 1.00 82.50 17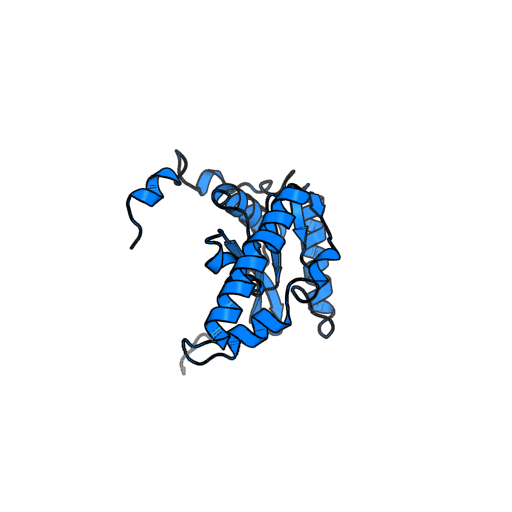7 ASN A O 1
ATOM 1347 N N . PRO A 1 178 ? 6.652 -20.496 1.722 1.00 80.19 178 PRO A N 1
ATOM 1348 C CA . PRO A 1 178 ? 8.080 -20.626 2.007 1.00 80.19 178 PRO A CA 1
ATOM 1349 C C . PRO A 1 178 ? 8.868 -20.945 0.722 1.00 80.19 178 PRO A C 1
ATOM 1351 O O . PRO A 1 178 ? 8.347 -21.635 -0.158 1.00 80.19 178 PRO A O 1
ATOM 1354 N N . PRO A 1 179 ? 10.116 -20.458 0.585 1.00 75.69 179 PRO A N 1
ATOM 1355 C CA . PRO A 1 179 ? 10.953 -20.831 -0.547 1.00 75.69 179 PRO A CA 1
ATOM 1356 C C . PRO A 1 179 ? 11.209 -22.341 -0.527 1.00 75.69 179 PRO A C 1
ATOM 1358 O O . PRO A 1 179 ? 11.365 -22.937 0.542 1.00 75.69 179 PRO A O 1
ATOM 1361 N N . TYR A 1 180 ? 11.289 -22.959 -1.705 1.00 73.44 180 TYR A N 1
ATOM 1362 C CA . TYR A 1 180 ? 11.751 -24.338 -1.809 1.00 73.44 180 TYR A CA 1
ATOM 1363 C C . TYR A 1 180 ? 13.205 -24.392 -1.339 1.00 73.44 180 TYR A C 1
ATOM 1365 O O . TYR A 1 180 ? 14.112 -23.918 -2.021 1.00 73.44 180 TYR A O 1
ATOM 1373 N N . ILE A 1 181 ? 13.434 -24.957 -0.157 1.00 65.62 181 ILE A N 1
ATOM 1374 C CA . ILE A 1 181 ? 14.773 -25.359 0.254 1.00 65.62 181 ILE A CA 1
ATOM 1375 C C . ILE A 1 181 ? 15.138 -26.514 -0.679 1.00 65.62 181 ILE A C 1
ATOM 1377 O O . ILE A 1 181 ? 14.513 -27.574 -0.612 1.00 65.62 181 ILE A O 1
ATOM 1381 N N . PHE A 1 182 ? 16.129 -26.327 -1.556 1.00 54.25 182 PHE A N 1
ATOM 1382 C CA . PHE A 1 182 ? 16.868 -27.466 -2.094 1.00 54.25 182 PHE A CA 1
ATOM 1383 C C . PHE A 1 182 ? 17.455 -28.164 -0.871 1.00 54.25 182 PHE A C 1
ATOM 1385 O O . PHE A 1 182 ? 18.473 -27.742 -0.322 1.00 54.25 182 PHE A O 1
ATOM 1392 N N . ALA A 1 183 ? 16.764 -29.186 -0.372 1.00 49.00 183 ALA A N 1
ATOM 1393 C CA . ALA A 1 183 ? 17.380 -30.106 0.548 1.00 49.00 183 ALA A CA 1
ATOM 1394 C C . ALA A 1 183 ? 18.569 -30.673 -0.222 1.00 49.00 183 ALA A C 1
ATOM 1396 O O . ALA A 1 183 ? 18.397 -31.429 -1.178 1.00 49.00 183 ALA A O 1
ATOM 1397 N N . LEU A 1 184 ? 19.773 -30.284 0.193 1.00 46.25 184 LEU A N 1
ATOM 1398 C CA . LEU A 1 184 ? 20.947 -31.133 0.118 1.00 46.25 184 LEU A CA 1
ATOM 1399 C C . LEU A 1 184 ? 20.574 -32.446 0.825 1.00 46.25 184 LEU A C 1
ATOM 1401 O O . LEU A 1 184 ? 20.945 -32.685 1.970 1.00 46.25 184 LEU A O 1
ATOM 1405 N N . ARG A 1 185 ? 19.795 -33.304 0.153 1.00 43.06 185 ARG A N 1
ATOM 1406 C CA . ARG A 1 185 ? 19.916 -34.740 0.331 1.00 43.06 185 ARG A CA 1
ATOM 1407 C C . ARG A 1 185 ? 21.289 -35.049 -0.219 1.00 43.06 185 ARG A C 1
ATOM 1409 O O . ARG A 1 185 ? 21.503 -35.160 -1.422 1.00 43.06 185 ARG A O 1
ATOM 1416 N N . MET A 1 186 ? 22.215 -35.003 0.725 1.00 43.84 186 MET A N 1
ATOM 1417 C CA . MET A 1 186 ? 23.565 -35.479 0.599 1.00 43.84 186 MET A CA 1
ATOM 1418 C C . MET A 1 186 ? 23.566 -36.835 -0.101 1.00 43.84 186 MET A C 1
ATOM 1420 O O . MET A 1 186 ? 22.658 -37.644 0.096 1.00 43.84 186 MET A O 1
ATOM 1424 N N . TYR A 1 187 ? 24.598 -37.022 -0.918 1.00 44.56 187 TYR A N 1
ATOM 1425 C CA . TYR A 1 187 ? 25.165 -38.310 -1.285 1.00 44.56 187 TYR A CA 1
ATOM 1426 C C . TYR A 1 187 ? 24.880 -39.372 -0.207 1.00 44.56 187 TYR A C 1
ATOM 1428 O O . TYR A 1 187 ? 25.386 -39.258 0.909 1.00 44.56 187 TYR A O 1
ATOM 1436 N N . ASN A 1 188 ? 24.044 -40.354 -0.552 1.00 47.91 188 ASN A N 1
ATOM 1437 C CA . ASN A 1 188 ? 24.050 -41.682 0.062 1.00 47.91 188 ASN A CA 1
ATOM 1438 C C . ASN A 1 188 ? 24.949 -42.573 -0.789 1.00 47.91 188 ASN A C 1
ATOM 1440 O O . ASN A 1 188 ? 24.816 -42.479 -2.033 1.00 47.91 188 ASN A O 1
#

Radius of gyration: 18.47 Å; chains: 1; bounding box: 43×61×46 Å